Protein AF-A0A847W252-F1 (afdb_monomer_lite)

Foldseek 3Di:
DAQLVLLVVCVVPDDLVVLCVQLVHDSVVSVVCVVVSHDPRLCNVVSCVVVVVPDDDPPPPPQPPDWFFDLVLLVVLVVVQVVLCVLLVHDCVQAAEEEEQCPQVSNVVVGDPVRYAYEHCDQDHPCSVRYHNDDLLPDDDDPPGEYEYEDEFDQTDQRSRVLSNQQSCVVHYFKYKYKTWCLLVDPDPPGSVVVRPQWDWQDKDWDAQQRIARPVRHTHRFTIMITMIGNPSNVSRDDDDDFFQVQFKDKFWADCQVDPVGGGPPVCQAPACWWAEQKDLDDRAIDRGLVPHVNSTGMGMHTNPPSVVVVCLRHPPDPRQVLFDAGRVRMTGDDPSSSRVSCVVSVRTDD

pLDDT: mean 92.85, std 8.95, range [39.16, 98.94]

Secondary structure (DSSP, 8-state):
--HHHHHHHHHHHS-HHHHHHHTT--HHHHHHHHHHT---GGGHHHHHHHTTT-S-----THHHH--EEPHHHHHHHHHHHHHHHHHTT--GGGPEEEEES-TTSTTGGGS-TTSEEEEESS--STTGGGSEES-TTT----TTS-EEEEE-----GGGHHHHHHHHHHTTTEEEEEEEE-GGGG--STT-SGGG--S-EEEEEEEPPTT-EE-TTS-EE----EEEEEESSSGGGSPPPP----TTTEEEEEEE--SSTTT-B-GGGTTS-SEEEESEESS--S-BSSGGGSGGGEEEEEEESS-HHHHHHIIIII--HHHHSEEPTTS-EE--HHHHHHHHHHTT----

Sequence (351 aa):
MKAIMLFDELLENNDLNYIATKLNLHIGTVRRWKKNNSVPNNYYNDLNALLSNKYENKEEYRDKDQFYTTKATAEYCYKKTLEILKKLEINEKEYIYIEPSAGCCNFYSLLPKKRRIGIDIDPKGELKDELIESNYLLYNPEKGKKYIVLGNPPFGLRGNLALRFINHSYDFADVVAFILPPLFNSTGKGVPMKRVKGYKLAHTEKLPRNSYEYPDGTLVDVATIFQVWTKVNTEKIETKEIKTCVSYAKVYSLSDGGTPASTRNKKMLNKCDVYLPSTCFKGMQAYDNFESLPNRRGYGVVFKKEKHKLMKLFYKKINWEKVAFISTNGALNLRTDLIMNQITEGGYYDE

Structure (mmCIF, N/CA/C/O backbone):
data_AF-A0A847W252-F1
#
_entry.id   AF-A0A847W252-F1
#
loop_
_atom_site.group_PDB
_atom_site.id
_atom_site.type_symbol
_atom_site.label_atom_id
_atom_site.label_alt_id
_atom_site.label_comp_id
_atom_site.label_asym_id
_atom_site.label_entity_id
_atom_site.label_seq_id
_atom_site.pdbx_PDB_ins_code
_atom_site.Cartn_x
_atom_site.Cartn_y
_atom_site.Cartn_z
_atom_site.occupancy
_atom_site.B_iso_or_equiv
_atom_site.auth_seq_id
_atom_site.auth_comp_id
_atom_site.auth_asym_id
_atom_site.auth_atom_id
_atom_site.pdbx_PDB_model_num
ATOM 1 N N . MET A 1 1 ? 8.806 -18.415 22.109 1.00 80.44 1 MET A N 1
ATOM 2 C CA . MET A 1 1 ? 8.328 -19.440 21.152 1.00 80.44 1 MET A CA 1
ATOM 3 C C . MET A 1 1 ? 8.582 -18.914 19.742 1.00 80.44 1 MET A C 1
ATOM 5 O O . MET A 1 1 ? 8.567 -17.703 19.588 1.00 80.44 1 MET A O 1
ATOM 9 N N . LYS A 1 2 ? 8.886 -19.746 18.735 1.00 89.31 2 LYS A N 1
ATOM 10 C CA . LYS A 1 2 ? 9.123 -19.264 17.351 1.00 89.31 2 LYS A CA 1
ATOM 11 C C . LYS A 1 2 ? 7.837 -19.331 16.525 1.00 89.31 2 LYS A C 1
ATOM 13 O O . LYS A 1 2 ? 7.007 -20.193 16.787 1.00 89.31 2 LYS A O 1
ATOM 18 N N . ALA A 1 3 ? 7.708 -18.506 15.481 1.00 92.69 3 ALA A N 1
ATOM 19 C CA . ALA A 1 3 ? 6.512 -18.481 14.624 1.00 92.69 3 ALA A CA 1
ATOM 20 C C . ALA A 1 3 ? 6.162 -19.851 14.007 1.00 92.69 3 ALA A C 1
ATOM 22 O O . ALA A 1 3 ? 4.987 -20.174 13.869 1.00 92.69 3 ALA A O 1
ATOM 23 N N . ILE A 1 4 ? 7.164 -20.679 13.686 1.00 95.81 4 ILE A N 1
ATOM 24 C CA . ILE A 1 4 ? 6.939 -22.044 13.181 1.00 95.81 4 ILE A CA 1
ATOM 25 C C . ILE A 1 4 ? 6.227 -22.944 14.204 1.00 95.81 4 ILE A C 1
ATOM 27 O O . ILE A 1 4 ? 5.347 -23.697 13.824 1.00 95.81 4 ILE A O 1
ATOM 31 N N . MET A 1 5 ? 6.513 -22.796 15.501 1.00 95.75 5 MET A N 1
ATOM 32 C CA . MET A 1 5 ? 5.886 -23.620 16.542 1.00 95.75 5 MET A CA 1
ATOM 33 C C . MET A 1 5 ? 4.392 -23.299 16.688 1.00 95.75 5 MET A C 1
ATOM 35 O O . MET A 1 5 ? 3.582 -24.203 16.834 1.00 95.75 5 MET A O 1
ATOM 39 N N . LEU A 1 6 ? 4.020 -22.016 16.593 1.00 96.19 6 LEU A N 1
ATOM 40 C CA . LEU A 1 6 ? 2.614 -21.586 16.604 1.00 96.19 6 LEU A CA 1
ATOM 41 C C . LEU A 1 6 ? 1.881 -22.074 15.350 1.00 96.19 6 LEU A C 1
ATOM 43 O O . LEU A 1 6 ? 0.701 -22.409 15.394 1.00 96.19 6 LEU A O 1
ATOM 47 N N . PHE A 1 7 ? 2.578 -22.086 14.214 1.00 97.25 7 PHE A N 1
ATOM 48 C CA . PHE A 1 7 ? 2.037 -22.611 12.969 1.00 97.25 7 PHE A CA 1
ATOM 49 C C . PHE A 1 7 ? 1.770 -24.116 13.052 1.00 97.25 7 PHE A C 1
ATOM 51 O O . PHE A 1 7 ? 0.709 -24.548 12.609 1.00 97.25 7 PHE A O 1
ATOM 58 N N . ASP A 1 8 ? 2.685 -24.889 13.637 1.00 97.31 8 ASP A N 1
ATOM 59 C CA . ASP A 1 8 ? 2.513 -26.331 13.817 1.00 97.31 8 ASP A CA 1
ATOM 60 C C . ASP A 1 8 ? 1.353 -26.650 14.775 1.00 97.31 8 ASP A C 1
ATOM 62 O O . ASP A 1 8 ? 0.519 -27.485 14.441 1.00 97.31 8 ASP A O 1
ATOM 66 N N . GLU A 1 9 ? 1.213 -25.915 15.883 1.00 97.38 9 GLU A N 1
ATOM 67 C CA . GLU A 1 9 ? 0.071 -26.060 16.803 1.00 97.38 9 GLU A CA 1
ATOM 68 C C . GLU A 1 9 ? -1.267 -25.715 16.132 1.00 97.38 9 GLU A C 1
ATOM 70 O O . GLU A 1 9 ? -2.254 -26.435 16.275 1.00 97.38 9 GLU A O 1
ATOM 75 N N . LEU A 1 10 ? -1.320 -24.644 15.329 1.00 97.25 10 LEU A N 1
ATOM 76 C CA . LEU A 1 10 ? -2.525 -24.327 14.556 1.00 97.25 10 LEU A CA 1
ATOM 77 C C . LEU A 1 10 ? -2.916 -25.468 13.611 1.00 97.25 10 LEU A C 1
ATOM 79 O O . LEU A 1 10 ? -4.110 -25.676 13.391 1.00 97.25 10 LEU A O 1
ATOM 83 N N . LEU A 1 11 ? -1.940 -26.198 13.064 1.00 97.31 11 LEU A N 1
ATOM 84 C CA . LEU A 1 11 ? -2.174 -27.328 12.166 1.00 97.31 11 LEU A CA 1
ATOM 85 C C . LEU A 1 11 ? -2.675 -28.596 12.868 1.00 97.31 11 LEU A C 1
ATOM 87 O O . LEU A 1 11 ? -3.148 -29.494 12.175 1.00 97.31 11 LEU A O 1
ATOM 91 N N . GLU A 1 12 ? -2.617 -28.676 14.199 1.00 97.19 12 GLU A N 1
ATOM 92 C CA . GLU A 1 12 ? -3.216 -29.788 14.951 1.00 97.19 12 GLU A CA 1
ATOM 93 C C . GLU A 1 12 ? -4.742 -29.801 14.804 1.00 97.19 12 GLU A C 1
ATOM 95 O O . GLU A 1 12 ? -5.353 -30.865 14.746 1.00 97.19 12 GLU A O 1
ATOM 100 N N . ASN A 1 13 ? -5.352 -28.615 14.688 1.00 96.31 13 ASN A N 1
ATOM 101 C CA . ASN A 1 13 ? -6.807 -28.441 14.665 1.00 96.31 13 ASN A CA 1
ATOM 102 C C . ASN A 1 13 ? -7.337 -27.750 13.399 1.00 96.31 13 ASN A C 1
ATOM 104 O O . ASN A 1 13 ? -8.548 -27.614 13.233 1.00 96.31 13 ASN A O 1
ATOM 108 N N . ASN A 1 14 ? -6.462 -27.285 12.503 1.00 96.75 14 ASN A N 1
ATOM 109 C CA . ASN A 1 14 ? -6.852 -26.550 11.301 1.00 96.75 14 ASN A CA 1
ATOM 110 C C . ASN A 1 14 ? -6.069 -27.018 10.074 1.00 96.75 14 ASN A C 1
ATOM 112 O O . ASN A 1 14 ? -4.930 -27.470 10.164 1.00 96.75 14 ASN A O 1
ATOM 116 N N . ASP A 1 15 ? -6.648 -26.835 8.889 1.00 96.88 15 ASP A N 1
ATOM 117 C CA . ASP A 1 15 ? -5.947 -27.104 7.640 1.00 96.88 15 ASP A CA 1
ATOM 118 C C . ASP A 1 15 ? -5.135 -25.886 7.145 1.00 96.88 15 ASP A C 1
ATOM 120 O O . ASP A 1 15 ? -5.227 -24.756 7.637 1.00 96.88 15 ASP A O 1
ATOM 124 N N . LEU A 1 16 ? -4.313 -26.104 6.115 1.00 97.50 16 LEU A N 1
ATOM 125 C CA . LEU A 1 16 ? -3.515 -25.027 5.517 1.00 97.50 16 LEU A CA 1
ATOM 126 C C . LEU A 1 16 ? -4.387 -23.938 4.870 1.00 97.50 16 LEU A C 1
ATOM 128 O O . LEU A 1 16 ? -3.931 -22.797 4.753 1.00 97.50 16 LEU A O 1
ATOM 132 N N . ASN A 1 17 ? -5.601 -24.272 4.415 1.00 97.56 17 ASN A N 1
ATOM 133 C CA . ASN A 1 17 ? -6.500 -23.312 3.775 1.00 97.56 17 ASN A CA 1
ATOM 134 C C . ASN A 1 17 ? -7.083 -22.339 4.796 1.00 97.56 17 ASN A C 1
ATOM 136 O O . ASN A 1 17 ? -7.168 -21.146 4.501 1.00 97.56 17 ASN A O 1
ATOM 140 N N . TYR A 1 18 ? -7.416 -22.816 5.993 1.00 97.19 18 TYR A N 1
ATOM 141 C CA . TYR A 1 18 ? -7.862 -21.999 7.109 1.00 97.19 18 TYR A CA 1
ATOM 142 C C . TYR A 1 18 ? -6.823 -20.923 7.428 1.00 97.19 18 TYR A C 1
ATOM 144 O O . TYR A 1 18 ? -7.124 -19.729 7.356 1.00 97.19 18 TYR A O 1
ATOM 152 N N . ILE A 1 19 ? -5.569 -21.327 7.663 1.00 97.19 19 ILE A N 1
ATOM 153 C CA . ILE A 1 19 ? -4.476 -20.395 7.978 1.00 97.19 19 ILE A CA 1
ATOM 154 C C . ILE A 1 19 ? -4.238 -19.427 6.810 1.00 97.19 19 ILE A C 1
ATOM 156 O O . ILE A 1 19 ? -4.135 -18.216 7.010 1.00 97.19 19 ILE A O 1
ATOM 160 N N . ALA A 1 20 ? -4.202 -19.931 5.570 1.00 97.00 20 ALA A N 1
ATOM 161 C CA . ALA A 1 20 ? -4.042 -19.091 4.383 1.00 97.00 20 ALA A CA 1
ATOM 162 C C . ALA A 1 20 ? -5.151 -18.031 4.271 1.00 97.00 20 ALA A C 1
ATOM 164 O O . ALA A 1 20 ? -4.865 -16.867 3.992 1.00 97.00 20 ALA A O 1
ATOM 165 N N . THR A 1 21 ? -6.397 -18.414 4.546 1.00 95.25 21 THR A N 1
ATOM 166 C CA . THR A 1 21 ? -7.567 -17.533 4.485 1.00 95.25 21 THR A CA 1
ATOM 167 C C . THR A 1 21 ? -7.510 -16.468 5.571 1.00 95.25 21 THR A C 1
ATOM 169 O O . THR A 1 21 ? -7.600 -15.278 5.266 1.00 95.25 21 THR A O 1
ATOM 172 N N . LYS A 1 22 ? -7.282 -16.868 6.827 1.00 94.94 22 LYS A N 1
ATOM 173 C CA . LYS A 1 22 ? -7.214 -15.946 7.971 1.00 94.94 22 LYS A CA 1
ATOM 174 C C . LYS A 1 22 ? -6.080 -14.925 7.847 1.00 94.94 22 LYS A C 1
ATOM 176 O O . LYS A 1 22 ? -6.237 -13.774 8.254 1.00 94.94 22 LYS A O 1
ATOM 181 N N . LEU A 1 23 ? -4.964 -15.311 7.228 1.00 94.88 23 LEU A N 1
ATOM 182 C CA . LEU A 1 23 ? -3.815 -14.429 7.002 1.00 94.88 23 LEU A CA 1
ATOM 183 C C . LEU A 1 23 ? -3.835 -13.707 5.644 1.00 94.88 23 LEU A C 1
ATOM 185 O O . LEU A 1 23 ? -2.909 -12.949 5.339 1.00 94.88 23 LEU A O 1
ATOM 189 N N . ASN A 1 24 ? -4.872 -13.914 4.825 1.00 94.62 24 ASN A N 1
ATOM 190 C CA . ASN A 1 24 ? -4.989 -13.385 3.461 1.00 94.62 24 ASN A CA 1
ATOM 191 C C . ASN A 1 24 ? -3.755 -13.697 2.580 1.00 94.62 24 ASN A C 1
ATOM 193 O O . ASN A 1 24 ? -3.214 -12.843 1.865 1.00 94.62 24 ASN A O 1
ATOM 197 N N . LEU A 1 25 ? -3.280 -14.941 2.659 1.00 94.25 25 LEU A N 1
ATOM 198 C CA . LEU A 1 25 ? -2.121 -15.451 1.936 1.00 94.25 25 LEU A CA 1
ATOM 199 C C . LEU A 1 25 ? -2.534 -16.422 0.838 1.00 94.25 25 LEU A C 1
ATOM 201 O O . LEU A 1 25 ? -3.465 -17.207 0.969 1.00 94.25 25 LEU A O 1
ATOM 205 N N . HIS A 1 26 ? -1.758 -16.436 -0.244 1.00 92.69 26 HIS A N 1
ATOM 206 C CA . HIS A 1 26 ? -1.876 -17.496 -1.236 1.00 92.69 26 HIS A CA 1
ATOM 207 C C . HIS A 1 26 ? -1.502 -18.843 -0.599 1.00 92.69 26 HIS A C 1
ATOM 209 O O . HIS A 1 26 ? -0.439 -18.954 0.017 1.00 92.69 26 HIS A O 1
ATOM 215 N N . ILE A 1 27 ? -2.303 -19.888 -0.823 1.00 95.44 27 ILE A N 1
ATOM 216 C CA . ILE A 1 27 ? -2.092 -21.223 -0.233 1.00 95.44 27 ILE A CA 1
ATOM 217 C C . ILE A 1 27 ? -0.689 -21.785 -0.503 1.00 95.44 27 ILE A C 1
ATOM 219 O O . ILE A 1 27 ? -0.057 -22.387 0.360 1.00 95.44 27 ILE A O 1
ATOM 223 N N . GLY A 1 28 ? -0.136 -21.515 -1.688 1.00 94.38 28 GLY A N 1
ATOM 224 C CA . GLY A 1 28 ? 1.238 -21.885 -2.041 1.00 94.38 28 GLY A CA 1
ATOM 225 C C . GLY A 1 28 ? 2.319 -21.264 -1.141 1.00 94.38 28 GLY A C 1
ATOM 226 O O . GLY A 1 28 ? 3.400 -21.830 -1.035 1.00 94.38 28 GLY A O 1
ATOM 227 N N . THR A 1 29 ? 2.059 -20.126 -0.488 1.00 93.69 29 THR A N 1
ATOM 228 C CA . THR A 1 29 ? 2.964 -19.549 0.521 1.00 93.69 29 THR A CA 1
ATOM 229 C C . THR A 1 29 ? 2.961 -20.385 1.791 1.00 93.69 29 THR A C 1
ATOM 231 O O . THR A 1 29 ? 4.028 -20.788 2.238 1.00 93.69 29 THR A O 1
ATOM 234 N N . VAL A 1 30 ? 1.780 -20.720 2.305 1.00 96.69 30 VAL A N 1
ATOM 235 C CA . VAL A 1 30 ? 1.630 -21.516 3.530 1.00 96.69 30 VAL A CA 1
ATOM 236 C C . VAL A 1 30 ? 2.142 -22.949 3.325 1.00 96.69 30 VAL A C 1
ATOM 238 O O . VAL A 1 30 ? 2.872 -23.481 4.155 1.00 96.69 30 VAL A O 1
ATOM 241 N N . ARG A 1 31 ? 1.893 -23.546 2.148 1.00 97.06 31 ARG A N 1
ATOM 242 C CA . ARG A 1 31 ? 2.497 -24.834 1.751 1.00 97.06 31 ARG A CA 1
ATOM 243 C C . ARG A 1 31 ? 4.027 -24.794 1.755 1.00 97.06 31 ARG A C 1
ATOM 245 O O . ARG A 1 31 ? 4.654 -25.776 2.140 1.00 97.06 31 ARG A O 1
ATOM 252 N N . ARG A 1 32 ? 4.639 -23.679 1.331 1.00 95.12 32 ARG A N 1
ATOM 253 C CA . ARG A 1 32 ? 6.101 -23.512 1.392 1.00 95.12 32 ARG A CA 1
ATOM 254 C C . ARG A 1 32 ? 6.607 -23.403 2.823 1.00 95.12 32 ARG A C 1
ATOM 256 O O . ARG A 1 32 ? 7.679 -23.931 3.077 1.00 95.12 32 ARG A O 1
ATOM 263 N N . TRP A 1 33 ? 5.868 -22.762 3.730 1.00 96.50 33 TRP A N 1
ATOM 264 C CA . TRP A 1 33 ? 6.251 -22.724 5.144 1.00 96.50 33 TRP A CA 1
ATOM 265 C C . TRP A 1 33 ? 6.335 -24.124 5.733 1.00 96.50 33 TRP A C 1
ATOM 267 O O . TRP A 1 33 ? 7.380 -24.485 6.262 1.00 96.50 33 TRP A O 1
ATOM 277 N N . LYS A 1 34 ? 5.292 -24.938 5.516 1.00 96.44 34 LYS A N 1
ATOM 278 C CA . LYS A 1 34 ? 5.279 -26.347 5.926 1.00 96.44 34 LYS A CA 1
ATOM 279 C C . LYS A 1 34 ? 6.419 -27.139 5.280 1.00 96.44 34 LYS A C 1
ATOM 281 O O . LYS A 1 34 ? 7.167 -27.815 5.971 1.00 96.44 34 LYS A O 1
ATOM 286 N N . LYS A 1 35 ? 6.599 -27.022 3.957 1.00 96.31 35 LYS A N 1
ATOM 287 C CA . LYS A 1 35 ? 7.661 -27.738 3.225 1.00 96.31 35 LYS A CA 1
ATOM 288 C C . LYS A 1 35 ? 9.067 -27.388 3.723 1.00 96.31 35 LYS A C 1
ATOM 290 O O . LYS A 1 35 ? 9.922 -28.260 3.781 1.00 96.31 35 LYS A O 1
ATOM 295 N N . ASN A 1 36 ? 9.309 -26.115 4.021 1.00 95.31 36 ASN A N 1
ATOM 296 C CA . ASN A 1 36 ? 10.626 -25.620 4.414 1.00 95.31 36 ASN A CA 1
ATOM 297 C C . ASN A 1 36 ? 10.828 -25.611 5.937 1.00 95.31 36 ASN A C 1
ATOM 299 O O . ASN A 1 36 ? 11.867 -25.135 6.384 1.00 95.31 36 ASN A O 1
ATOM 303 N N . ASN A 1 37 ? 9.835 -26.061 6.712 1.00 96.38 37 ASN A N 1
ATOM 304 C CA . ASN A 1 37 ? 9.798 -25.967 8.170 1.00 96.38 37 ASN A CA 1
ATOM 305 C C . ASN A 1 37 ? 10.181 -24.566 8.695 1.00 96.38 37 ASN A C 1
ATOM 307 O O . ASN A 1 37 ? 11.045 -24.402 9.556 1.00 96.38 37 ASN A O 1
ATOM 311 N N . SER A 1 38 ? 9.614 -23.522 8.081 1.00 95.50 38 SER A N 1
ATOM 312 C CA . SER A 1 38 ? 9.995 -22.137 8.367 1.00 95.50 38 SER A CA 1
ATOM 313 C C . SER A 1 38 ? 8.861 -21.156 8.087 1.00 95.50 38 SER A C 1
ATOM 315 O O . SER A 1 38 ? 8.357 -21.067 6.965 1.00 95.50 38 SER A O 1
ATOM 317 N N . VAL A 1 39 ? 8.509 -20.370 9.106 1.00 95.50 39 VAL A N 1
ATOM 318 C CA . VAL A 1 39 ? 7.571 -19.246 9.022 1.00 95.50 39 VAL A CA 1
ATOM 319 C C . VAL A 1 39 ? 8.329 -17.954 9.334 1.00 95.50 39 VAL A C 1
ATOM 321 O O . VAL A 1 39 ? 9.061 -17.918 10.323 1.00 95.50 39 VAL A O 1
ATOM 324 N N . PRO A 1 40 ? 8.170 -16.879 8.538 1.00 93.00 40 PRO A N 1
ATOM 325 C CA . PRO A 1 40 ? 8.742 -15.579 8.873 1.00 93.00 40 PRO A CA 1
ATOM 326 C C . PRO A 1 40 ? 8.233 -15.073 10.229 1.00 93.00 40 PRO A C 1
ATOM 328 O O . PRO A 1 40 ? 7.021 -15.034 10.445 1.00 93.00 40 PRO A O 1
ATOM 331 N N . ASN A 1 41 ? 9.135 -14.601 11.096 1.00 89.94 41 ASN A N 1
ATOM 332 C CA . ASN A 1 41 ? 8.779 -14.090 12.429 1.00 89.94 41 ASN A CA 1
ATOM 333 C C . ASN A 1 41 ? 7.740 -12.958 12.398 1.00 89.94 41 ASN A C 1
ATOM 335 O O . ASN A 1 41 ? 6.967 -12.822 13.338 1.00 89.94 41 ASN A O 1
ATOM 339 N N . ASN A 1 42 ? 7.630 -12.209 11.292 1.00 89.31 42 ASN A N 1
ATOM 340 C CA . ASN A 1 42 ? 6.585 -11.195 11.109 1.00 89.31 42 ASN A CA 1
ATOM 341 C C . ASN A 1 42 ? 5.148 -11.732 11.278 1.00 89.31 42 ASN A C 1
ATOM 343 O O . ASN A 1 42 ? 4.245 -10.931 11.490 1.00 89.31 42 ASN A O 1
ATOM 347 N N . TYR A 1 43 ? 4.925 -13.048 11.165 1.00 92.56 43 TYR A N 1
ATOM 348 C CA . TYR A 1 43 ? 3.620 -13.683 11.383 1.00 92.56 43 TYR A CA 1
ATOM 349 C C . TYR A 1 43 ? 3.423 -14.226 12.803 1.00 92.56 43 TYR A C 1
ATOM 351 O O . TYR A 1 43 ? 2.385 -14.821 13.064 1.00 92.56 43 TYR A O 1
ATOM 359 N N . TYR A 1 44 ? 4.370 -14.041 13.729 1.00 92.12 44 TYR A N 1
ATOM 360 C CA . TYR A 1 44 ? 4.232 -14.553 15.097 1.00 92.12 44 TYR A CA 1
ATOM 361 C C . TYR A 1 44 ? 2.939 -14.062 15.759 1.00 92.12 44 TYR A C 1
ATOM 363 O O . TYR A 1 44 ? 2.105 -14.875 16.147 1.00 92.12 44 TYR A O 1
ATOM 371 N N . ASN A 1 45 ? 2.735 -12.740 15.814 1.00 88.88 45 ASN A N 1
ATOM 372 C CA . ASN A 1 45 ? 1.541 -12.145 16.426 1.00 88.88 45 ASN A CA 1
ATOM 373 C C . ASN A 1 45 ? 0.258 -12.561 15.702 1.00 88.88 45 ASN A C 1
ATOM 375 O O . ASN A 1 45 ? -0.758 -12.811 16.339 1.00 88.88 45 ASN A O 1
ATOM 379 N N . ASP A 1 46 ? 0.317 -12.676 14.376 1.00 91.69 46 ASP A N 1
ATOM 380 C CA . ASP A 1 46 ? -0.812 -13.118 13.564 1.00 91.69 46 ASP A CA 1
ATOM 381 C C . ASP A 1 46 ? -1.242 -14.552 13.903 1.00 91.69 46 ASP A C 1
ATOM 383 O O . ASP A 1 46 ? -2.430 -14.822 14.053 1.00 91.69 46 ASP A O 1
ATOM 387 N N . LEU A 1 47 ? -0.283 -15.474 14.028 1.00 94.88 47 LEU A N 1
ATOM 388 C CA . LEU A 1 47 ? -0.551 -16.866 14.388 1.00 94.88 47 LEU A CA 1
ATOM 389 C C . LEU A 1 47 ? -0.986 -16.985 15.850 1.00 94.88 47 LEU A C 1
ATOM 391 O O . LEU A 1 47 ? -1.914 -17.727 16.152 1.00 94.88 47 LEU A O 1
ATOM 395 N N . ASN A 1 48 ? -0.369 -16.213 16.744 1.00 92.88 48 ASN A N 1
ATOM 396 C CA . ASN A 1 48 ? -0.724 -16.213 18.158 1.00 92.88 48 ASN A CA 1
ATOM 397 C C . ASN A 1 48 ? -2.156 -15.712 18.373 1.00 92.88 48 ASN A C 1
ATOM 399 O O . ASN A 1 48 ? -2.896 -16.295 19.155 1.00 92.88 48 ASN A O 1
ATOM 403 N N . ALA A 1 49 ? -2.584 -14.696 17.617 1.00 90.44 49 ALA A N 1
ATOM 404 C CA . ALA A 1 49 ? -3.959 -14.207 17.647 1.00 90.44 49 ALA A CA 1
ATOM 405 C C . ALA A 1 49 ? -4.975 -15.279 17.217 1.00 90.44 49 ALA A C 1
ATOM 407 O O . ALA A 1 49 ? -6.079 -15.322 17.754 1.00 90.44 49 ALA A O 1
ATOM 408 N N . LEU A 1 50 ? -4.610 -16.175 16.292 1.00 93.62 50 LEU A N 1
ATOM 409 C CA . LEU A 1 50 ? -5.449 -17.324 15.921 1.00 93.62 50 LEU A CA 1
ATOM 410 C C . LEU A 1 50 ? -5.485 -18.417 17.001 1.00 93.62 50 LEU A C 1
ATOM 412 O O . LEU A 1 50 ? -6.411 -19.222 17.004 1.00 93.62 50 LEU A O 1
ATOM 416 N N . LEU A 1 51 ? -4.515 -18.419 17.916 1.00 94.19 51 LEU A N 1
ATOM 417 C CA . LEU A 1 51 ? -4.462 -19.249 19.123 1.00 94.19 51 LEU A CA 1
ATOM 418 C C . LEU A 1 51 ? -4.975 -18.486 20.357 1.00 94.19 51 LEU A C 1
ATOM 420 O O . LEU A 1 51 ? -4.549 -18.757 21.477 1.00 94.19 51 LEU A O 1
ATOM 424 N N . SER A 1 52 ? -5.848 -17.492 20.163 1.00 91.75 52 SER A N 1
ATOM 425 C CA . SER A 1 52 ? -6.424 -16.678 21.244 1.00 91.75 52 SER A CA 1
ATOM 426 C C . SER A 1 52 ? -5.378 -15.975 22.120 1.00 91.75 52 SER A C 1
ATOM 428 O O . SER A 1 52 ? -5.587 -15.787 23.314 1.00 91.75 52 SER A O 1
ATOM 430 N N . ASN A 1 53 ? -4.245 -15.588 21.528 1.00 88.94 53 ASN A N 1
ATOM 431 C CA . ASN A 1 53 ? -3.106 -14.959 22.201 1.00 88.94 53 ASN A CA 1
ATOM 432 C C . ASN A 1 53 ? -2.534 -15.783 23.371 1.00 88.94 53 ASN A C 1
ATOM 434 O O . ASN A 1 53 ? -2.046 -15.216 24.345 1.00 88.94 53 ASN A O 1
ATOM 438 N N . LYS A 1 54 ? -2.559 -17.119 23.261 1.00 92.50 54 LYS A N 1
ATOM 439 C CA . LYS A 1 54 ? -2.066 -18.063 24.281 1.00 92.50 54 LYS A CA 1
ATOM 440 C C . LYS A 1 54 ? -0.624 -17.808 24.737 1.00 92.50 54 LYS A C 1
ATOM 442 O O . LYS A 1 54 ? -0.287 -18.127 25.874 1.00 92.50 54 LYS A O 1
ATOM 447 N N . TYR A 1 55 ? 0.234 -17.277 23.866 1.00 90.38 55 TYR A N 1
ATOM 448 C CA . TYR A 1 55 ? 1.654 -17.095 24.162 1.00 90.38 55 TYR A CA 1
ATOM 449 C C . TYR A 1 55 ? 2.036 -15.633 24.333 1.00 90.38 55 TYR A C 1
ATOM 451 O O . TYR A 1 55 ? 1.734 -14.793 23.490 1.00 90.38 55 TYR A O 1
ATOM 459 N N . GLU A 1 56 ? 2.814 -15.335 25.367 1.00 80.44 56 GLU A N 1
ATOM 460 C CA . GLU A 1 56 ? 3.461 -14.033 25.480 1.00 80.44 56 GLU A CA 1
ATOM 461 C C . GLU A 1 56 ? 4.463 -13.836 24.339 1.00 80.44 56 GLU A C 1
ATOM 463 O O . GLU A 1 56 ? 5.253 -14.728 23.992 1.00 80.44 56 GLU A O 1
ATOM 468 N N . ASN A 1 57 ? 4.447 -12.648 23.741 1.00 69.12 57 ASN A N 1
ATOM 469 C CA . ASN A 1 57 ? 5.481 -12.272 22.797 1.00 69.12 57 ASN A CA 1
ATOM 470 C C . ASN A 1 57 ? 6.710 -11.783 23.573 1.00 69.12 57 ASN A C 1
ATOM 472 O O . ASN A 1 57 ? 6.756 -10.641 24.013 1.00 69.12 57 ASN A O 1
ATOM 476 N N . LYS A 1 58 ? 7.695 -12.672 23.747 1.00 57.69 58 LYS A N 1
ATOM 477 C CA . LYS A 1 58 ? 8.971 -12.362 24.413 1.00 57.69 58 LYS A CA 1
ATOM 478 C C . LYS A 1 58 ? 9.994 -11.682 23.502 1.00 57.69 58 LYS A C 1
ATOM 480 O O . LYS A 1 58 ? 11.071 -11.334 23.972 1.00 57.69 58 LYS A O 1
ATOM 485 N N . GLU A 1 59 ? 9.715 -11.538 22.205 1.00 54.56 59 GLU A N 1
ATOM 486 C CA . GLU A 1 59 ? 10.587 -10.734 21.354 1.00 54.56 59 GLU A CA 1
ATOM 487 C C . GLU A 1 59 ? 10.269 -9.254 21.623 1.00 54.56 59 GLU A C 1
ATOM 489 O O . GLU A 1 59 ? 9.271 -8.724 21.134 1.00 54.56 59 GLU A O 1
ATOM 494 N N . GLU A 1 60 ? 11.166 -8.577 22.354 1.00 46.75 60 GLU A N 1
ATOM 495 C CA . GLU A 1 60 ? 11.342 -7.109 22.444 1.00 46.75 60 GLU A CA 1
ATOM 496 C C . GLU A 1 60 ? 11.604 -6.452 21.066 1.00 46.75 60 GLU A C 1
ATOM 498 O O . GLU A 1 60 ? 12.251 -5.419 20.931 1.00 46.75 60 GLU A O 1
ATOM 503 N N . TYR A 1 61 ? 11.084 -7.023 19.981 1.00 42.41 61 TYR A N 1
ATOM 504 C CA . TYR A 1 61 ? 11.147 -6.461 18.638 1.00 42.41 61 TYR A CA 1
ATOM 505 C C . TYR A 1 61 ? 10.304 -5.171 18.515 1.00 42.41 61 TYR A C 1
ATOM 507 O O . TYR A 1 61 ? 10.244 -4.555 17.454 1.00 42.41 61 TYR A O 1
ATOM 515 N N . ARG A 1 62 ? 9.628 -4.759 19.598 1.00 46.25 62 ARG A N 1
ATOM 516 C CA . ARG A 1 62 ? 8.771 -3.571 19.662 1.00 46.25 62 ARG A CA 1
ATOM 517 C C . ARG A 1 62 ? 9.542 -2.255 19.772 1.00 46.25 62 ARG A C 1
ATOM 519 O O . ARG A 1 62 ? 9.050 -1.272 19.232 1.00 46.25 62 ARG A O 1
ATOM 526 N N . ASP A 1 63 ? 10.740 -2.226 20.353 1.00 39.16 63 ASP A N 1
ATOM 527 C CA . ASP A 1 63 ? 11.363 -0.933 20.687 1.00 39.16 63 ASP A CA 1
ATOM 528 C C . ASP A 1 63 ? 12.166 -0.288 19.551 1.00 39.16 63 ASP A C 1
ATOM 530 O O . ASP A 1 63 ? 12.427 0.910 19.596 1.00 39.16 63 ASP A O 1
ATOM 534 N N . LYS A 1 64 ? 12.532 -1.034 18.497 1.00 40.72 64 LYS A N 1
ATOM 535 C CA . LYS A 1 64 ? 13.327 -0.480 17.377 1.00 40.72 64 LYS A CA 1
ATOM 536 C C . LYS A 1 64 ? 12.549 -0.234 16.082 1.00 40.72 64 LYS A C 1
ATOM 538 O O . LYS A 1 64 ? 13.049 0.490 15.230 1.00 40.72 64 LYS A O 1
ATOM 543 N N . ASP A 1 65 ? 11.334 -0.773 15.958 1.00 52.66 65 ASP A N 1
ATOM 544 C CA . ASP A 1 65 ? 10.490 -0.643 14.756 1.00 52.66 65 ASP A CA 1
ATOM 545 C C . ASP A 1 65 ? 9.162 0.112 15.012 1.00 52.66 65 ASP A C 1
ATOM 547 O O . ASP A 1 65 ? 8.348 0.245 14.095 1.00 52.66 65 ASP A O 1
ATOM 551 N N . GLN A 1 66 ? 8.917 0.629 16.228 1.00 68.19 66 GLN A N 1
ATOM 552 C CA . GLN A 1 66 ? 7.795 1.541 16.496 1.00 68.19 66 GLN A CA 1
ATOM 553 C C . GLN A 1 66 ? 8.210 2.991 16.229 1.00 68.19 66 GLN A C 1
ATOM 555 O O . GLN A 1 66 ? 8.804 3.655 17.073 1.00 68.19 66 GLN A O 1
ATOM 560 N N . PHE A 1 67 ? 7.857 3.490 15.048 1.00 83.62 67 PHE A N 1
ATOM 561 C CA . PHE A 1 67 ? 7.825 4.919 14.755 1.00 83.62 67 PHE A CA 1
ATOM 562 C C . PHE A 1 67 ? 6.388 5.362 14.487 1.00 83.62 67 PHE A C 1
ATOM 564 O O . PHE A 1 67 ? 5.561 4.604 13.973 1.00 83.62 67 PHE A O 1
ATOM 571 N N . TYR A 1 68 ? 6.096 6.604 14.840 1.00 90.19 68 TYR A N 1
ATOM 572 C CA . TYR A 1 68 ? 4.788 7.219 14.715 1.00 90.19 68 TYR A CA 1
ATOM 573 C C . TYR A 1 68 ? 4.738 8.150 13.511 1.00 90.19 68 TYR A C 1
ATOM 575 O O . TYR A 1 68 ? 5.751 8.674 13.051 1.00 90.19 68 TYR A O 1
ATOM 583 N N . THR A 1 69 ? 3.539 8.363 12.976 1.00 94.56 69 THR A N 1
ATOM 584 C CA . THR A 1 69 ? 3.314 9.413 11.981 1.00 94.56 69 THR A CA 1
ATOM 585 C C . THR A 1 69 ? 3.450 10.771 12.653 1.00 94.56 69 THR A C 1
ATOM 587 O O . THR A 1 69 ? 2.792 11.000 13.665 1.00 94.56 69 THR A O 1
ATOM 590 N N . THR A 1 70 ? 4.237 11.682 12.078 1.00 95.50 70 THR A N 1
ATOM 591 C CA . THR A 1 70 ? 4.364 13.041 12.626 1.00 95.50 70 THR A CA 1
ATOM 592 C C . THR A 1 70 ? 3.026 13.776 12.568 1.00 95.50 70 THR A C 1
ATOM 594 O O . THR A 1 70 ? 2.238 13.583 11.634 1.00 95.50 70 THR A O 1
ATOM 597 N N . LYS A 1 71 ? 2.779 14.688 13.515 1.00 95.00 71 LYS A N 1
ATOM 598 C CA . LYS A 1 71 ? 1.555 15.510 13.531 1.00 95.00 71 LYS A CA 1
ATOM 599 C C . LYS A 1 71 ? 1.322 16.244 12.204 1.00 95.00 71 LYS A C 1
ATOM 601 O O . LYS A 1 71 ? 0.217 16.218 11.668 1.00 95.00 71 LYS A O 1
ATOM 606 N N . ALA A 1 72 ? 2.377 16.817 11.620 1.00 96.88 72 ALA A N 1
ATOM 607 C CA . ALA A 1 72 ? 2.304 17.502 10.328 1.00 96.88 72 ALA A CA 1
ATOM 608 C C . ALA A 1 72 ? 1.863 16.568 9.183 1.00 96.88 72 ALA A C 1
ATOM 610 O O . ALA A 1 72 ? 1.047 16.953 8.343 1.00 96.88 72 ALA A O 1
ATOM 611 N N . THR A 1 73 ? 2.361 15.326 9.159 1.00 97.81 73 THR A N 1
ATOM 612 C CA . THR A 1 73 ? 1.955 14.332 8.152 1.00 97.81 73 THR A CA 1
ATOM 613 C C . THR A 1 73 ? 0.506 13.891 8.360 1.00 97.81 73 THR A C 1
ATOM 615 O O . THR A 1 73 ? -0.237 13.777 7.382 1.00 97.81 73 THR A O 1
ATOM 618 N N . ALA A 1 74 ? 0.080 13.681 9.610 1.00 98.00 74 ALA A N 1
ATOM 619 C CA . ALA A 1 74 ? -1.304 13.337 9.932 1.00 98.00 74 ALA A CA 1
ATOM 620 C C . ALA A 1 74 ? -2.278 14.449 9.499 1.00 98.00 74 ALA A C 1
ATOM 622 O O . ALA A 1 74 ? -3.267 14.179 8.815 1.00 98.00 74 ALA A O 1
ATOM 623 N N . GLU A 1 75 ? -1.949 15.712 9.793 1.00 98.56 75 GLU A N 1
ATOM 624 C CA . GLU A 1 75 ? -2.717 16.884 9.356 1.00 98.56 75 GLU A CA 1
ATOM 625 C C . GLU A 1 75 ? -2.815 16.986 7.834 1.00 98.56 75 GLU A C 1
ATOM 627 O O . GLU A 1 75 ? -3.892 17.267 7.298 1.00 98.56 75 GLU A O 1
ATOM 632 N N . TYR A 1 76 ? -1.708 16.743 7.128 1.00 98.69 76 TYR A N 1
ATOM 633 C CA . TYR A 1 76 ? -1.688 16.727 5.670 1.00 98.69 76 TYR A CA 1
ATOM 634 C C . TYR A 1 76 ? -2.616 15.645 5.105 1.00 98.69 76 TYR A C 1
ATOM 636 O O . TYR A 1 76 ? -3.485 15.945 4.285 1.00 98.69 76 TYR A O 1
ATOM 644 N N . CYS A 1 77 ? -2.484 14.405 5.582 1.00 98.75 77 CYS A N 1
ATOM 645 C CA . CYS A 1 77 ? -3.281 13.271 5.113 1.00 98.75 77 CYS A CA 1
ATOM 646 C C . CYS A 1 77 ? -4.775 13.450 5.430 1.00 98.75 77 CYS A C 1
ATOM 648 O O . CYS A 1 77 ? -5.628 13.139 4.595 1.00 98.75 77 CYS A O 1
ATOM 650 N N . TYR A 1 78 ? -5.118 14.010 6.595 1.00 98.81 78 TYR A N 1
ATOM 651 C CA . TYR A 1 78 ? -6.500 14.353 6.933 1.00 98.81 78 TYR A CA 1
ATOM 652 C C . TYR A 1 78 ? -7.069 15.409 5.976 1.00 98.81 78 TYR A C 1
ATOM 654 O O . TYR A 1 78 ? -8.104 15.179 5.352 1.00 98.81 78 TYR A O 1
ATOM 662 N N . LYS A 1 79 ? -6.360 16.527 5.761 1.00 98.75 79 LYS A N 1
ATOM 663 C CA . LYS A 1 79 ? -6.776 17.572 4.805 1.00 98.75 79 LYS A CA 1
ATOM 664 C C . LYS A 1 79 ? -6.917 17.023 3.385 1.00 98.75 79 LYS A C 1
ATOM 666 O O . LYS A 1 79 ? -7.896 17.331 2.708 1.00 98.75 79 LYS A O 1
ATOM 671 N N . LYS A 1 80 ? -5.981 16.173 2.949 1.00 98.81 80 LYS A N 1
ATOM 672 C CA . LYS A 1 80 ? -6.055 15.501 1.649 1.00 98.81 80 LYS A CA 1
ATOM 673 C C . LYS A 1 80 ? -7.279 14.597 1.555 1.00 98.81 80 LYS A C 1
ATOM 675 O O . LYS A 1 80 ? -7.968 14.625 0.543 1.00 98.81 80 LYS A O 1
ATOM 680 N N . THR A 1 81 ? -7.589 13.844 2.610 1.00 98.81 81 THR A N 1
ATOM 681 C CA . THR A 1 81 ? -8.808 13.024 2.672 1.00 98.81 81 THR A CA 1
ATOM 682 C C . THR A 1 81 ? -10.040 13.888 2.429 1.00 98.81 81 THR A C 1
ATOM 684 O O . THR A 1 81 ? -10.816 13.585 1.529 1.00 98.81 81 THR A O 1
ATOM 687 N N . LEU A 1 82 ? -10.179 15.009 3.145 1.00 98.75 82 LEU A N 1
ATOM 688 C CA . LEU A 1 82 ? -11.301 15.937 2.967 1.00 98.75 82 LEU A CA 1
ATOM 689 C C . LEU A 1 82 ? -11.386 16.500 1.537 1.00 98.75 82 LEU A C 1
ATOM 691 O O . LEU A 1 82 ? -12.478 16.604 0.978 1.00 98.75 82 LEU A O 1
ATOM 695 N N . GLU A 1 83 ? -10.247 16.831 0.922 1.00 98.62 83 GLU A N 1
ATOM 696 C CA . GLU A 1 83 ? -10.183 17.277 -0.476 1.00 98.62 83 GLU A CA 1
ATOM 697 C C . GLU A 1 83 ? -10.711 16.206 -1.444 1.00 98.62 83 GLU A C 1
ATOM 699 O O . GLU A 1 83 ? -11.525 16.509 -2.319 1.00 98.62 83 GLU A O 1
ATOM 704 N N . ILE A 1 84 ? -10.272 14.954 -1.285 1.00 98.56 84 ILE A N 1
ATOM 705 C CA . ILE A 1 84 ? -10.698 13.843 -2.144 1.00 98.56 84 ILE A CA 1
ATOM 706 C C . ILE A 1 84 ? -12.176 13.512 -1.922 1.00 98.56 84 ILE A C 1
ATOM 708 O O . ILE A 1 84 ? -12.901 13.340 -2.898 1.00 98.56 84 ILE A O 1
ATOM 712 N N . LEU A 1 85 ? -12.658 13.502 -0.676 1.00 98.69 85 LEU A N 1
ATOM 713 C CA . LEU A 1 85 ? -14.083 13.317 -0.374 1.00 98.69 85 LEU A CA 1
ATOM 714 C C . LEU A 1 85 ? -14.943 14.380 -1.062 1.00 98.69 85 LEU A C 1
ATOM 716 O O . LEU A 1 85 ? -15.951 14.044 -1.677 1.00 98.69 85 LEU A O 1
ATOM 720 N N . LYS A 1 86 ? -14.509 15.648 -1.042 1.00 98.38 86 LYS A N 1
ATOM 721 C CA . LYS A 1 86 ? -15.200 16.735 -1.745 1.00 98.38 86 LYS A CA 1
ATOM 722 C C . LYS A 1 86 ? -15.260 16.496 -3.257 1.00 98.38 86 LYS A C 1
ATOM 724 O O . LYS A 1 86 ? -16.319 16.692 -3.844 1.00 98.38 86 LYS A O 1
ATOM 729 N N . LYS A 1 87 ? -14.158 16.065 -3.885 1.00 97.94 87 LYS A N 1
ATOM 730 C CA . LYS A 1 87 ? -14.113 15.730 -5.326 1.00 97.94 87 LYS A CA 1
ATOM 731 C C . LYS A 1 87 ? -15.039 14.569 -5.688 1.00 97.94 87 LYS A C 1
ATOM 733 O O . LYS A 1 87 ? -15.623 14.566 -6.763 1.00 97.94 87 LYS A O 1
ATOM 738 N N . LEU A 1 88 ? -15.186 13.611 -4.778 1.00 98.31 88 LEU A N 1
ATOM 739 C CA . LEU A 1 88 ? -16.093 12.476 -4.921 1.00 98.31 88 LEU A CA 1
ATOM 740 C C . LEU A 1 88 ? -17.546 12.812 -4.554 1.00 98.31 88 LEU A C 1
ATOM 742 O O . LEU A 1 88 ? -18.384 11.918 -4.589 1.00 98.31 88 LEU A O 1
ATOM 746 N N . GLU A 1 89 ? -17.857 14.058 -4.182 1.00 98.19 89 GLU A N 1
ATOM 747 C CA . GLU A 1 89 ? -19.183 14.477 -3.700 1.00 98.19 89 GLU A CA 1
ATOM 748 C C . GLU A 1 89 ? -19.657 13.682 -2.464 1.00 98.19 89 GLU A C 1
ATOM 750 O O . GLU A 1 89 ? -20.844 13.427 -2.274 1.00 98.19 89 GLU A O 1
ATOM 755 N N . ILE A 1 90 ? -18.720 13.290 -1.594 1.00 98.44 90 ILE A N 1
ATOM 756 C CA . ILE A 1 90 ? -19.000 12.602 -0.331 1.00 98.44 90 ILE A CA 1
ATOM 757 C C . ILE A 1 90 ? -19.025 13.633 0.803 1.00 98.44 90 ILE A C 1
ATOM 759 O O . ILE A 1 90 ? -18.012 14.256 1.130 1.00 98.44 90 ILE A O 1
ATOM 763 N N . ASN A 1 91 ? -20.187 13.800 1.437 1.00 98.19 91 ASN A N 1
ATOM 764 C CA . ASN A 1 91 ? -20.350 14.683 2.588 1.00 98.19 91 ASN A CA 1
ATOM 765 C C . ASN A 1 91 ? -19.816 14.025 3.866 1.00 98.19 91 ASN A C 1
ATOM 767 O O . ASN A 1 91 ? -20.520 13.276 4.541 1.00 98.19 91 ASN A O 1
ATOM 771 N N . GLU A 1 92 ? -18.581 14.355 4.236 1.00 97.62 92 GLU A N 1
ATOM 772 C CA . GLU A 1 92 ? -17.903 13.783 5.405 1.00 97.62 92 GLU A CA 1
ATOM 773 C C . GLU A 1 92 ? -18.673 13.934 6.726 1.00 97.62 92 GLU A C 1
ATOM 775 O O . GLU A 1 92 ? -18.510 13.126 7.640 1.00 97.62 92 GLU A O 1
ATOM 780 N N . LYS A 1 93 ? -19.551 14.940 6.838 1.00 98.12 93 LYS A N 1
ATOM 781 C CA . LYS A 1 93 ? -20.318 15.211 8.061 1.00 98.12 93 LYS A CA 1
ATOM 782 C C . LYS A 1 93 ? -21.309 14.099 8.413 1.00 98.12 93 LYS A C 1
ATOM 784 O O . LYS A 1 93 ? -21.697 13.992 9.572 1.00 98.12 93 LYS A O 1
ATOM 789 N N . GLU A 1 94 ? -21.688 13.273 7.439 1.00 98.25 94 GLU A N 1
ATOM 790 C CA . GLU A 1 94 ? -22.573 12.111 7.616 1.00 98.25 94 GLU A CA 1
ATOM 791 C C . GLU A 1 94 ? -21.848 10.863 8.131 1.00 98.25 94 GLU A C 1
ATOM 793 O O . GLU A 1 94 ? -22.489 9.856 8.434 1.00 98.25 94 GLU A O 1
ATOM 798 N N . TYR A 1 95 ? -20.519 10.909 8.209 1.00 98.75 95 TYR A N 1
ATOM 799 C CA . TYR A 1 95 ? -19.693 9.747 8.499 1.00 98.75 95 TYR A CA 1
ATOM 800 C C . TYR A 1 95 ? -19.199 9.733 9.943 1.00 98.75 95 TYR A C 1
ATOM 802 O O . TYR A 1 95 ? -19.036 10.766 10.585 1.00 98.75 95 TYR A O 1
ATOM 810 N N . ILE A 1 96 ? -18.918 8.548 10.464 1.00 98.88 96 ILE A N 1
ATOM 811 C CA . ILE A 1 96 ? -18.109 8.365 11.666 1.00 98.88 96 ILE A CA 1
ATOM 812 C C . ILE A 1 96 ? -16.706 7.977 11.206 1.00 98.88 96 ILE A C 1
ATOM 814 O O . ILE A 1 96 ? -16.540 7.097 10.359 1.00 98.88 96 ILE A O 1
ATOM 818 N N . TYR A 1 97 ? -15.692 8.639 11.749 1.00 98.88 97 TYR A N 1
ATOM 819 C CA . TYR A 1 97 ? -14.307 8.307 11.459 1.00 98.88 97 TYR A CA 1
ATOM 820 C C . TYR A 1 97 ? -13.829 7.183 12.360 1.00 98.88 97 TYR A C 1
ATOM 822 O O . TYR A 1 97 ? -14.119 7.169 13.555 1.00 98.88 97 TYR A O 1
ATOM 830 N N . ILE A 1 98 ? -13.061 6.269 11.787 1.00 98.88 98 ILE A N 1
ATOM 831 C CA . ILE A 1 98 ? -12.382 5.211 12.519 1.00 98.88 98 ILE A CA 1
ATOM 832 C C . ILE A 1 98 ? -10.885 5.346 12.265 1.00 98.88 98 ILE A C 1
ATOM 834 O O . ILE A 1 98 ? -10.455 5.282 11.113 1.00 98.88 98 ILE A O 1
ATOM 838 N N . GLU A 1 99 ? -10.097 5.486 13.327 1.00 98.50 99 GLU A N 1
ATOM 839 C CA . GLU A 1 99 ? -8.653 5.280 13.252 1.00 98.50 99 GLU A CA 1
ATOM 840 C C . GLU A 1 99 ? -8.287 3.897 13.802 1.00 98.50 99 GLU A C 1
ATOM 842 O O . GLU A 1 99 ? -8.453 3.646 15.000 1.00 98.50 99 GLU A O 1
ATOM 847 N N . PRO A 1 100 ? -7.787 2.989 12.950 1.00 97.75 100 PRO A N 1
ATOM 848 C CA . PRO A 1 100 ? -7.227 1.727 13.390 1.00 97.75 100 PRO A CA 1
ATOM 849 C C . PRO A 1 100 ? -5.734 1.872 13.699 1.00 97.75 100 PRO A C 1
ATOM 851 O O . PRO A 1 100 ? -5.009 2.524 12.950 1.00 97.75 100 PRO A O 1
ATOM 854 N N . SER A 1 101 ? -5.265 1.183 14.741 1.00 94.69 101 SER A N 1
ATOM 855 C CA . SER A 1 101 ? -3.879 1.284 15.218 1.00 94.69 101 SER A CA 1
ATOM 856 C C . SER A 1 101 ? -3.481 2.735 15.507 1.00 94.69 101 SER A C 1
ATOM 858 O O . SER A 1 101 ? -2.508 3.242 14.951 1.00 94.69 101 SER A O 1
ATOM 860 N N . ALA A 1 102 ? -4.285 3.402 16.340 1.00 94.69 102 ALA A N 1
ATOM 861 C CA . ALA A 1 102 ? -4.190 4.836 16.600 1.00 94.69 102 ALA A CA 1
ATOM 862 C C . ALA A 1 102 ? -2.857 5.306 17.219 1.00 94.69 102 ALA A C 1
ATOM 864 O O . ALA A 1 102 ? -2.531 6.493 17.150 1.00 94.69 102 ALA A O 1
ATOM 865 N N . GLY A 1 103 ? -2.063 4.403 17.798 1.00 90.69 103 GLY A N 1
ATOM 866 C CA . GLY A 1 103 ? -0.718 4.674 18.292 1.00 90.69 103 GLY A CA 1
ATOM 867 C C . GLY A 1 103 ? -0.678 5.879 19.230 1.00 90.69 103 GLY A C 1
ATOM 868 O O . GLY A 1 103 ? -1.307 5.874 20.280 1.00 90.69 103 GLY A O 1
ATOM 869 N N . CYS A 1 104 ? 0.057 6.927 18.846 1.00 90.12 104 CYS A N 1
ATOM 870 C CA . CYS A 1 104 ? 0.197 8.171 19.612 1.00 90.12 104 CYS A CA 1
ATOM 871 C C . CYS A 1 104 ? -0.958 9.181 19.433 1.00 90.12 104 CYS A C 1
ATOM 873 O O . CYS A 1 104 ? -0.845 10.315 19.892 1.00 90.12 104 CYS A O 1
ATOM 875 N N . CYS A 1 105 ? -2.059 8.801 18.777 1.00 94.75 105 CYS A N 1
ATOM 876 C CA . CYS A 1 105 ? -3.256 9.626 18.573 1.00 94.75 105 CYS A CA 1
ATOM 877 C C . CYS A 1 105 ? -3.072 10.869 17.672 1.00 94.75 105 CYS A C 1
ATOM 879 O O . CYS A 1 105 ? -3.911 11.780 17.687 1.00 94.75 105 CYS A O 1
ATOM 881 N N . ASN A 1 106 ? -2.013 10.924 16.854 1.00 95.44 106 ASN A N 1
ATOM 882 C CA . ASN A 1 106 ? -1.760 12.066 15.964 1.00 95.44 106 ASN A CA 1
ATOM 883 C C . ASN A 1 106 ? -2.846 12.249 14.887 1.00 95.44 106 ASN A C 1
ATOM 885 O O . ASN A 1 106 ? -3.199 13.388 14.595 1.00 95.44 106 ASN A O 1
ATOM 889 N N . PHE A 1 107 ? -3.429 11.180 14.329 1.00 97.31 107 PHE A N 1
ATOM 890 C CA . PHE A 1 107 ? -4.634 11.316 13.497 1.00 97.31 107 PHE A CA 1
ATOM 891 C C . PHE A 1 107 ? -5.888 11.489 14.363 1.00 97.31 107 PHE A C 1
ATOM 893 O O . PHE A 1 107 ? -6.695 12.372 14.081 1.00 97.31 107 PHE A O 1
ATOM 900 N N . TYR A 1 108 ? -6.038 10.704 15.433 1.00 98.06 108 TYR A N 1
ATOM 901 C CA . TYR A 1 108 ? -7.249 10.633 16.257 1.00 98.06 108 TYR A CA 1
ATOM 902 C C . TYR A 1 108 ? -7.642 12.000 16.813 1.00 98.06 108 TYR A C 1
ATOM 904 O O . TYR A 1 108 ? -8.815 12.389 16.804 1.00 98.06 108 TYR A O 1
ATOM 912 N N . SER A 1 109 ? -6.638 12.764 17.249 1.00 97.38 109 SER A N 1
ATOM 913 C CA . SER A 1 109 ? -6.793 14.122 17.769 1.00 97.38 109 SER A CA 1
ATOM 914 C C . SER A 1 109 ? -7.358 15.115 16.742 1.00 97.38 109 SER A C 1
ATOM 916 O O . SER A 1 109 ? -8.018 16.074 17.143 1.00 97.38 109 SER A O 1
ATOM 918 N N . LEU A 1 110 ? -7.172 14.865 15.440 1.00 97.88 110 LEU A N 1
ATOM 919 C CA . LEU A 1 110 ? -7.691 15.684 14.337 1.00 97.88 110 LEU A CA 1
ATOM 920 C C . LEU A 1 110 ? -9.137 15.335 13.962 1.00 97.88 110 LEU A C 1
ATOM 922 O O . LEU A 1 110 ? -9.830 16.152 13.350 1.00 97.88 110 LEU A O 1
ATOM 926 N N . LEU A 1 111 ? -9.594 14.125 14.302 1.00 98.12 111 LEU A N 1
ATOM 927 C CA . LEU A 1 111 ? -10.922 13.642 13.935 1.00 98.12 111 LEU A CA 1
ATOM 928 C C . LEU A 1 111 ? -12.027 14.368 14.729 1.00 98.12 111 LEU A C 1
ATOM 930 O O . LEU A 1 111 ? -11.825 14.731 15.894 1.00 98.12 111 LEU A O 1
ATOM 934 N N . PRO A 1 112 ? -13.237 14.543 14.160 1.00 97.88 112 PRO A N 1
ATOM 935 C CA . PRO A 1 112 ? -14.340 15.205 14.854 1.00 97.88 112 PRO A CA 1
ATOM 936 C C . PRO A 1 112 ? -14.723 14.479 16.157 1.00 97.88 112 PRO A C 1
ATOM 938 O O . PRO A 1 112 ? -15.221 13.357 16.115 1.00 97.88 112 PRO A O 1
ATOM 941 N N . LYS A 1 113 ? -14.570 15.138 17.318 1.00 97.19 113 LYS A N 1
ATOM 942 C CA . LYS A 1 113 ? -14.744 14.528 18.659 1.00 97.19 113 LYS A CA 1
ATOM 943 C C . LYS A 1 113 ? -16.050 13.746 18.859 1.00 97.19 113 LYS A C 1
ATOM 945 O O . LYS A 1 113 ? -16.057 12.735 19.541 1.00 97.19 113 LYS A O 1
ATOM 950 N N . LYS A 1 114 ? -17.158 14.204 18.267 1.00 97.75 114 LYS A N 1
ATOM 951 C CA . LYS A 1 114 ? -18.482 13.558 18.391 1.00 97.75 114 LYS A CA 1
ATOM 952 C C . LYS A 1 114 ? -18.724 12.424 17.382 1.00 97.75 114 LYS A C 1
ATOM 954 O O . LYS A 1 114 ? -19.782 11.808 17.416 1.00 97.75 114 LYS A O 1
ATOM 959 N N . ARG A 1 115 ? -17.804 12.202 16.439 1.00 97.75 115 ARG A N 1
ATOM 960 C CA . ARG A 1 115 ? -17.937 11.260 15.313 1.00 97.75 115 ARG A CA 1
ATOM 961 C C . ARG A 1 115 ? -16.609 10.548 15.034 1.00 97.75 115 ARG A C 1
ATOM 963 O O . ARG A 1 115 ? -16.216 10.424 13.875 1.00 97.75 115 ARG A O 1
ATOM 970 N N . ARG A 1 116 ? -15.902 10.116 16.079 1.00 98.25 116 ARG A N 1
ATOM 971 C CA . ARG A 1 116 ? -14.633 9.387 15.963 1.00 98.25 116 ARG A CA 1
ATOM 972 C C . ARG A 1 116 ? -14.632 8.134 16.830 1.00 98.25 116 ARG A C 1
ATOM 974 O O . ARG A 1 116 ? -15.255 8.120 17.885 1.00 98.25 116 ARG A O 1
ATOM 981 N N . ILE A 1 117 ? -13.926 7.110 16.371 1.00 98.69 117 ILE A N 1
ATOM 982 C CA . ILE A 1 117 ? -13.646 5.866 17.085 1.00 98.69 117 ILE A CA 1
ATOM 983 C C . ILE A 1 117 ? -12.163 5.569 16.873 1.00 98.69 117 ILE A C 1
ATOM 985 O O . ILE A 1 117 ? -11.697 5.550 15.734 1.00 98.69 117 ILE A O 1
ATOM 989 N N . GLY A 1 118 ? -11.424 5.356 17.953 1.00 98.25 118 GLY A N 1
ATOM 990 C CA . GLY A 1 118 ? -10.027 4.946 17.897 1.00 98.25 118 GLY A CA 1
ATOM 991 C C . GLY A 1 118 ? -9.886 3.520 18.409 1.00 98.25 118 GLY A C 1
ATOM 992 O O . GLY A 1 118 ? -10.498 3.170 19.415 1.00 98.25 118 GLY A O 1
ATOM 993 N N . ILE A 1 119 ? -9.119 2.690 17.706 1.00 98.25 119 ILE A N 1
ATOM 994 C CA . ILE A 1 119 ? -8.826 1.312 18.111 1.00 98.25 119 ILE A CA 1
ATOM 995 C C . ILE A 1 119 ? -7.317 1.130 18.123 1.00 98.25 119 ILE A C 1
ATOM 997 O O . ILE A 1 119 ? -6.657 1.419 17.124 1.00 98.25 119 ILE A O 1
ATOM 1001 N N . ASP A 1 120 ? -6.775 0.589 19.205 1.00 95.62 120 ASP A N 1
ATOM 1002 C CA . ASP A 1 120 ? -5.384 0.151 19.253 1.00 95.62 120 ASP A CA 1
ATOM 1003 C C . ASP A 1 120 ? -5.254 -1.144 20.058 1.00 95.62 120 ASP A C 1
ATOM 1005 O O . ASP A 1 120 ? -6.044 -1.396 20.957 1.00 95.62 120 ASP A O 1
ATOM 1009 N N . ILE A 1 121 ? -4.274 -1.982 19.725 1.00 91.31 121 ILE A N 1
ATOM 1010 C CA . ILE A 1 121 ? -3.978 -3.200 20.492 1.00 91.31 121 ILE A CA 1
ATOM 1011 C C . ILE A 1 121 ? -3.174 -2.893 21.765 1.00 91.31 121 ILE A C 1
ATOM 1013 O O . ILE A 1 121 ? -3.086 -3.738 22.646 1.00 91.31 121 ILE A O 1
ATOM 1017 N N . ASP A 1 122 ? -2.546 -1.719 21.816 1.00 89.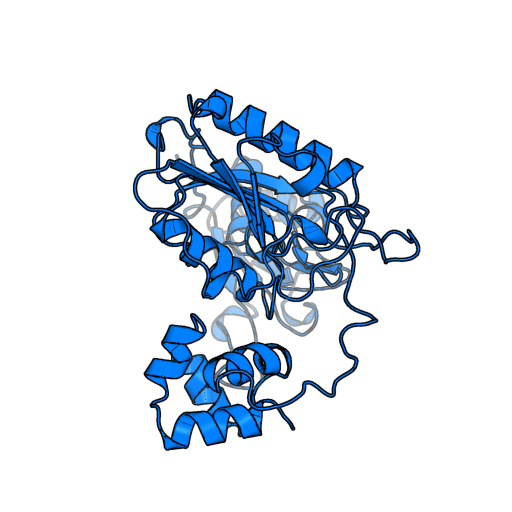69 122 ASP A N 1
ATOM 1018 C CA . ASP A 1 122 ? -1.732 -1.203 22.914 1.00 89.69 122 ASP A CA 1
ATOM 1019 C C . ASP A 1 122 ? -1.892 0.336 22.940 1.00 89.69 122 ASP A C 1
ATOM 1021 O O . ASP A 1 122 ? -1.018 1.045 22.432 1.00 89.69 122 ASP A O 1
ATOM 1025 N N . PRO A 1 123 ? -3.043 0.870 23.419 1.00 91.19 123 PRO A N 1
ATOM 1026 C CA . PRO A 1 123 ? -3.345 2.304 23.423 1.00 91.19 123 PRO A CA 1
ATOM 1027 C C . PRO A 1 123 ? -2.252 3.174 24.054 1.00 91.19 123 PRO A C 1
ATOM 1029 O O . PRO A 1 123 ? -1.860 2.986 25.208 1.00 91.19 123 PRO A O 1
ATOM 1032 N N . LYS A 1 124 ? -1.792 4.189 23.312 1.00 86.19 124 LYS A N 1
ATOM 1033 C CA . LYS A 1 124 ? -0.727 5.119 23.725 1.00 86.19 124 LYS A CA 1
ATOM 1034 C C . LYS A 1 124 ? -1.117 6.579 23.482 1.00 86.19 124 LYS A C 1
ATOM 1036 O O . LYS A 1 124 ? -2.125 6.895 22.855 1.00 86.19 124 LYS A O 1
ATOM 1041 N N . GLY A 1 125 ? -0.287 7.485 23.996 1.00 84.62 125 GLY A N 1
ATOM 1042 C CA . GLY A 1 125 ? -0.464 8.929 23.843 1.00 84.62 125 GLY A CA 1
ATOM 1043 C C . GLY A 1 125 ? -1.483 9.540 24.807 1.00 84.62 125 GLY A C 1
ATOM 1044 O O . GLY A 1 125 ? -2.023 8.873 25.688 1.00 84.62 125 GLY A O 1
ATOM 1045 N N . GLU A 1 126 ? -1.723 10.840 24.640 1.00 88.56 126 GLU A N 1
ATOM 1046 C CA . GLU A 1 126 ? -2.551 11.646 25.552 1.00 88.56 126 GLU A CA 1
ATOM 1047 C C . GLU A 1 126 ? -4.033 11.255 25.540 1.00 88.56 126 GLU A C 1
ATOM 1049 O O . GLU A 1 126 ? -4.732 11.461 26.526 1.00 88.56 126 GLU A O 1
ATOM 1054 N N . LEU A 1 127 ? -4.515 10.684 24.432 1.00 95.31 127 LEU A N 1
ATOM 1055 C CA . LEU A 1 127 ? -5.917 10.299 24.250 1.00 95.31 127 LEU A CA 1
ATOM 1056 C C . LEU A 1 127 ? -6.134 8.785 24.366 1.00 95.31 127 LEU A C 1
ATOM 1058 O O . LEU A 1 127 ? -7.173 8.292 23.934 1.00 95.31 127 LEU A O 1
ATOM 1062 N N . LYS A 1 128 ? -5.178 8.042 24.943 1.00 93.56 128 LYS A N 1
ATOM 1063 C CA . LYS A 1 128 ? -5.246 6.575 25.057 1.00 93.56 128 LYS A CA 1
ATOM 1064 C C . LYS A 1 128 ? -6.527 6.078 25.735 1.00 93.56 128 LYS A C 1
ATOM 1066 O O . LYS A 1 128 ? -7.070 5.066 25.314 1.00 93.56 128 LYS A O 1
ATOM 1071 N N . ASP A 1 129 ? -7.029 6.820 26.724 1.00 96.69 129 ASP A N 1
ATOM 1072 C CA . ASP A 1 129 ? -8.213 6.441 27.505 1.00 96.69 129 ASP A CA 1
ATOM 1073 C C . ASP A 1 129 ? -9.519 6.627 26.705 1.00 96.69 129 ASP A C 1
ATOM 1075 O O . ASP A 1 129 ? -10.574 6.141 27.103 1.00 96.69 129 ASP A O 1
ATOM 1079 N N . GLU A 1 130 ? -9.461 7.314 25.556 1.00 97.19 130 GLU A N 1
ATOM 1080 C CA . GLU A 1 130 ? -10.563 7.374 24.591 1.00 97.19 130 GLU A CA 1
ATOM 1081 C C . GLU A 1 130 ? -10.527 6.225 23.566 1.00 97.19 130 GLU A C 1
ATOM 1083 O O . GLU A 1 130 ? -11.479 6.065 22.796 1.00 97.19 130 GLU A O 1
ATOM 1088 N N . LEU A 1 131 ? -9.432 5.461 23.496 1.00 97.69 131 LEU A N 1
ATOM 1089 C CA . LEU A 1 131 ? -9.265 4.386 22.522 1.00 97.69 131 LEU A CA 1
ATOM 1090 C C . LEU A 1 131 ? -9.857 3.074 23.040 1.00 97.69 131 LEU A C 1
ATOM 1092 O O . LEU A 1 131 ? -9.789 2.742 24.220 1.00 97.69 131 LEU A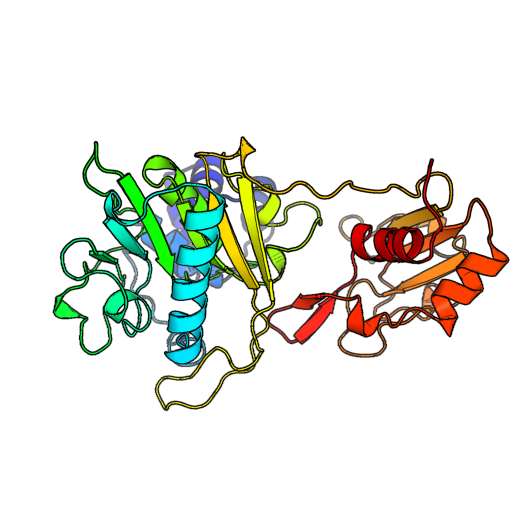 O 1
ATOM 1096 N N . ILE A 1 132 ? -10.383 2.278 22.116 1.00 97.75 132 ILE A N 1
ATOM 1097 C CA . ILE A 1 132 ? -10.789 0.902 22.382 1.00 97.75 132 ILE A CA 1
ATOM 1098 C C . ILE A 1 132 ? -9.543 0.016 22.297 1.00 97.75 132 ILE A C 1
ATOM 1100 O O . ILE A 1 132 ? -8.970 -0.134 21.214 1.00 97.75 132 ILE A O 1
ATOM 1104 N N . GLU A 1 133 ? -9.157 -0.606 23.414 1.00 95.88 133 GLU A N 1
ATOM 1105 C CA . GLU A 1 133 ? -8.095 -1.617 23.442 1.00 95.88 133 GLU A CA 1
ATOM 1106 C C . GLU A 1 133 ? -8.577 -2.912 22.767 1.00 95.88 133 GLU A C 1
ATOM 1108 O O . GLU A 1 133 ? -9.323 -3.708 23.341 1.00 95.88 133 GLU A O 1
ATOM 1113 N N . SER A 1 134 ? -8.225 -3.107 21.496 1.00 93.69 134 SER A N 1
ATOM 1114 C CA . SER A 1 134 ? -8.651 -4.271 20.720 1.00 93.69 134 SER A CA 1
ATOM 1115 C C . SER A 1 134 ? -7.803 -4.504 19.471 1.00 93.69 134 SER A C 1
ATOM 1117 O O . SER A 1 134 ? -7.212 -3.597 18.884 1.00 93.69 134 SER A O 1
ATOM 1119 N N . ASN A 1 135 ? -7.812 -5.744 18.981 1.00 92.50 135 ASN A N 1
ATOM 1120 C CA . ASN A 1 135 ? -7.324 -6.043 17.642 1.00 92.50 135 ASN A CA 1
ATOM 1121 C C . ASN A 1 135 ? -8.338 -5.543 16.602 1.00 92.50 135 ASN A C 1
ATOM 1123 O O . ASN A 1 135 ? -9.419 -6.115 16.461 1.00 92.50 135 ASN A O 1
ATOM 1127 N N . TYR A 1 136 ? -7.960 -4.531 15.816 1.00 96.88 136 TYR A N 1
ATOM 1128 C CA . TYR A 1 136 ? -8.822 -3.953 14.780 1.00 96.88 136 TYR A CA 1
ATOM 1129 C C . TYR A 1 136 ? -9.407 -4.988 13.806 1.00 96.88 136 TYR A C 1
ATOM 1131 O O . TYR A 1 136 ? -10.557 -4.858 13.404 1.00 96.88 136 TYR A O 1
ATOM 1139 N N . LEU A 1 137 ? -8.668 -6.053 13.472 1.00 95.12 137 LEU A N 1
ATOM 1140 C CA . LEU A 1 137 ? -9.148 -7.107 12.565 1.00 95.12 137 LEU A CA 1
ATOM 1141 C C . LEU A 1 137 ? -10.259 -7.990 13.164 1.00 95.12 137 LEU A C 1
ATOM 1143 O O . LEU A 1 137 ? -10.810 -8.834 12.461 1.00 95.12 137 LEU A O 1
ATOM 1147 N N . LEU A 1 138 ? -10.563 -7.835 14.454 1.00 93.69 138 LEU A N 1
ATOM 1148 C CA . LEU A 1 138 ? -11.693 -8.469 15.141 1.00 93.69 138 LEU A CA 1
ATOM 1149 C C . LEU A 1 138 ? -12.798 -7.459 15.488 1.00 93.69 138 LEU A C 1
ATOM 1151 O O . LEU A 1 138 ? -13.925 -7.853 15.787 1.00 93.69 138 LEU A O 1
ATOM 1155 N N . TYR A 1 139 ? -12.488 -6.164 15.435 1.00 96.62 139 TYR A N 1
ATOM 1156 C CA . TYR A 1 139 ? -13.421 -5.092 15.740 1.00 96.62 139 TYR A CA 1
ATOM 1157 C C . TYR A 1 139 ? -14.442 -4.909 14.612 1.00 96.62 139 TYR A C 1
ATOM 1159 O O . TYR A 1 139 ? -14.077 -4.822 13.442 1.00 96.62 139 TYR A O 1
ATOM 1167 N N . ASN A 1 140 ? -15.721 -4.785 14.967 1.00 97.12 140 ASN A N 1
ATOM 1168 C CA . ASN A 1 140 ? -16.787 -4.404 14.046 1.00 97.12 140 ASN A CA 1
ATOM 1169 C C . ASN A 1 140 ? -17.559 -3.224 14.646 1.00 97.12 140 ASN A C 1
ATOM 1171 O O . ASN A 1 140 ? -17.971 -3.317 15.805 1.00 97.12 140 ASN A O 1
ATOM 1175 N N . PRO A 1 141 ? -17.768 -2.132 13.895 1.00 97.56 141 PRO A N 1
ATOM 1176 C CA . PRO A 1 141 ? -18.548 -1.011 14.390 1.00 97.56 141 PRO A CA 1
ATOM 1177 C C . PRO A 1 141 ? -20.060 -1.293 14.312 1.00 97.56 141 PRO A C 1
ATOM 1179 O O . PRO A 1 141 ? -20.506 -2.315 13.783 1.00 97.56 141 PRO A O 1
ATOM 1182 N N . GLU A 1 142 ? -20.862 -0.370 14.846 1.00 97.44 142 GLU A N 1
ATOM 1183 C CA . GLU A 1 142 ? -22.326 -0.435 14.795 1.00 97.44 142 GLU A CA 1
ATOM 1184 C C . GLU A 1 142 ? -22.840 -0.531 13.344 1.00 97.44 142 GLU A C 1
ATOM 1186 O O . GLU A 1 142 ? -22.382 0.165 12.437 1.00 97.44 142 GLU A O 1
ATOM 1191 N N . LYS A 1 143 ? -23.831 -1.394 13.101 1.00 96.06 143 LYS A N 1
ATOM 1192 C CA . LYS A 1 143 ? -24.449 -1.519 11.773 1.00 96.06 143 LYS A CA 1
ATOM 1193 C C . LYS A 1 143 ? -25.348 -0.316 11.468 1.00 96.06 143 LYS A C 1
ATOM 1195 O O . LYS A 1 143 ? -25.912 0.300 12.363 1.00 96.06 143 LYS A O 1
ATOM 1200 N N . GLY A 1 144 ? -25.530 -0.012 10.182 1.00 94.62 144 GLY A N 1
ATOM 1201 C CA . GLY A 1 144 ? -26.458 1.034 9.725 1.00 94.62 144 GLY A CA 1
ATOM 1202 C C . GLY A 1 144 ? -25.923 2.468 9.817 1.00 94.62 144 GLY A C 1
ATOM 1203 O O . GLY A 1 144 ? -26.655 3.410 9.521 1.00 94.62 144 GLY A O 1
ATOM 1204 N N . LYS A 1 145 ? -24.654 2.653 10.193 1.00 97.81 145 LYS A N 1
ATOM 1205 C CA . LYS A 1 145 ? -23.945 3.936 10.107 1.00 97.81 145 LYS A CA 1
ATOM 1206 C C . LYS A 1 145 ? -23.018 3.954 8.889 1.00 97.81 145 LYS A C 1
ATOM 1208 O O . LYS A 1 145 ? -22.722 2.913 8.305 1.00 97.81 145 LYS A O 1
ATOM 1213 N N . LYS A 1 146 ? -22.543 5.146 8.529 1.00 98.31 146 LYS A N 1
ATOM 1214 C CA . LYS A 1 146 ? -21.555 5.351 7.467 1.00 98.31 146 LYS A CA 1
ATOM 1215 C C . LYS A 1 146 ? -20.174 5.591 8.077 1.00 98.31 146 LYS A C 1
ATOM 1217 O O . LYS A 1 146 ? -20.055 6.400 8.997 1.00 98.31 146 LYS A O 1
ATOM 1222 N N . TYR A 1 147 ? -19.137 4.936 7.553 1.00 98.88 147 TYR A N 1
ATOM 1223 C CA . TYR A 1 147 ? -17.779 5.025 8.105 1.00 98.88 147 TYR A CA 1
ATOM 1224 C C . TYR A 1 147 ? -16.717 5.445 7.086 1.00 98.88 147 TYR A C 1
ATOM 1226 O O . TYR A 1 147 ? -16.742 5.011 5.931 1.00 98.88 147 TYR A O 1
ATOM 1234 N N . ILE A 1 148 ? -15.774 6.269 7.550 1.00 98.88 148 ILE A N 1
ATOM 1235 C CA . ILE A 1 148 ? -14.501 6.571 6.883 1.00 98.88 148 ILE A CA 1
ATOM 1236 C C . ILE A 1 148 ? -13.394 6.040 7.784 1.00 98.88 148 ILE A C 1
ATOM 1238 O O . ILE A 1 148 ? -13.332 6.396 8.958 1.00 98.88 148 ILE A O 1
ATOM 1242 N N . VAL A 1 149 ? -12.504 5.214 7.247 1.00 98.94 149 VAL A N 1
ATOM 1243 C CA . VAL A 1 149 ? -11.339 4.726 7.993 1.00 98.94 149 VAL A CA 1
ATOM 1244 C C . VAL A 1 149 ? -10.111 5.508 7.552 1.00 98.94 149 VAL A C 1
ATOM 1246 O O . VAL A 1 149 ? -9.819 5.557 6.360 1.00 98.94 149 VAL A O 1
ATOM 1249 N N . LEU A 1 150 ? -9.401 6.133 8.490 1.00 98.81 150 LEU A N 1
ATOM 1250 C CA . LEU A 1 150 ? -8.237 6.978 8.214 1.00 98.81 150 LEU A CA 1
ATOM 1251 C C . LEU A 1 150 ? -7.123 6.691 9.218 1.00 98.81 150 LEU A C 1
ATOM 1253 O O . LEU A 1 150 ? -7.393 6.606 10.408 1.00 98.81 150 LEU A O 1
ATOM 1257 N N . GLY A 1 151 ? -5.880 6.573 8.751 1.00 98.12 151 GLY A N 1
ATOM 1258 C CA . GLY A 1 151 ? -4.724 6.432 9.637 1.00 98.12 151 GLY A CA 1
ATOM 1259 C C . GLY A 1 151 ? -3.487 5.836 8.968 1.00 98.12 151 GLY A C 1
ATOM 1260 O O . GLY A 1 151 ? -3.340 5.846 7.741 1.00 98.12 151 GLY A O 1
ATOM 1261 N N . ASN A 1 152 ? -2.596 5.289 9.793 1.00 97.25 152 ASN A N 1
ATOM 1262 C CA . ASN A 1 152 ? -1.374 4.606 9.375 1.00 97.25 152 ASN A CA 1
ATOM 1263 C C . ASN A 1 152 ? -1.340 3.179 9.953 1.00 97.25 152 ASN A C 1
ATOM 1265 O O . ASN A 1 152 ? -0.774 2.968 11.026 1.00 97.25 152 ASN A O 1
ATOM 1269 N N . PRO A 1 153 ? -1.962 2.188 9.286 1.00 95.69 153 PRO A N 1
ATOM 1270 C CA . PRO A 1 153 ? -1.984 0.826 9.799 1.00 95.69 153 PRO A CA 1
ATOM 1271 C C . PRO A 1 153 ? -0.581 0.201 9.776 1.00 95.69 153 PRO A C 1
ATOM 1273 O O . PRO A 1 153 ? 0.216 0.492 8.879 1.00 95.69 153 PRO A O 1
ATOM 1276 N N . PRO A 1 154 ? -0.278 -0.756 10.668 1.00 93.12 154 PRO A N 1
ATOM 1277 C CA . PRO A 1 154 ? 0.970 -1.503 10.600 1.00 93.12 154 PRO A CA 1
ATOM 1278 C C . PRO A 1 154 ? 1.075 -2.270 9.271 1.00 93.12 154 PRO A C 1
ATOM 1280 O O . PRO A 1 154 ? 0.146 -2.949 8.823 1.00 93.12 154 PRO A O 1
ATOM 1283 N N . PHE A 1 155 ? 2.235 -2.193 8.615 1.00 92.44 155 PHE A N 1
ATOM 1284 C CA . PHE A 1 155 ? 2.379 -2.712 7.248 1.00 92.44 155 PHE A CA 1
ATOM 1285 C C . PHE A 1 155 ? 2.446 -4.242 7.186 1.00 92.44 155 PHE A C 1
ATOM 1287 O O . PHE A 1 155 ? 1.908 -4.858 6.258 1.00 92.44 155 PHE A O 1
ATOM 1294 N N . GLY A 1 156 ? 3.093 -4.874 8.168 1.00 91.06 156 GLY A N 1
ATOM 1295 C CA . GLY A 1 156 ? 3.395 -6.305 8.152 1.00 91.06 156 GLY A CA 1
ATOM 1296 C C . GLY A 1 156 ? 4.288 -6.718 6.974 1.00 91.06 156 GLY A C 1
ATOM 1297 O O . GLY A 1 156 ? 4.756 -5.895 6.179 1.00 91.06 156 GLY A O 1
ATOM 1298 N N . LEU A 1 157 ? 4.527 -8.024 6.824 1.00 90.19 157 LEU A N 1
ATOM 1299 C CA . LEU A 1 157 ? 5.431 -8.515 5.784 1.00 90.19 157 LEU A CA 1
ATOM 1300 C C . LEU A 1 157 ? 4.914 -8.141 4.386 1.00 90.19 157 LEU A C 1
ATOM 1302 O O . LEU A 1 157 ? 3.862 -8.609 3.946 1.00 90.19 157 LEU A O 1
ATOM 1306 N N . ARG A 1 158 ? 5.686 -7.314 3.668 1.00 88.94 158 ARG A N 1
ATOM 1307 C CA . ARG A 1 158 ? 5.383 -6.853 2.298 1.00 88.94 158 ARG A CA 1
ATOM 1308 C C . ARG A 1 158 ? 4.004 -6.178 2.165 1.00 88.94 158 ARG A C 1
ATOM 1310 O O . ARG A 1 158 ? 3.360 -6.305 1.123 1.00 88.94 158 ARG A O 1
ATOM 1317 N N . GLY A 1 159 ? 3.553 -5.473 3.206 1.00 93.19 159 GLY A N 1
ATOM 1318 C CA . GLY A 1 159 ? 2.277 -4.745 3.199 1.00 93.19 159 GLY A CA 1
ATOM 1319 C C . GLY A 1 159 ? 1.040 -5.624 3.415 1.00 93.19 159 GLY A C 1
ATOM 1320 O O . GLY A 1 159 ? -0.077 -5.173 3.171 1.00 93.19 159 GLY A O 1
ATOM 1321 N N . ASN A 1 160 ? 1.208 -6.891 3.811 1.00 95.50 160 ASN A N 1
ATOM 1322 C CA . ASN A 1 160 ? 0.087 -7.821 3.956 1.00 95.50 160 ASN A CA 1
ATOM 1323 C C . ASN A 1 160 ? -0.856 -7.467 5.116 1.00 95.50 160 ASN A C 1
ATOM 1325 O O . ASN A 1 160 ? -2.047 -7.753 5.019 1.00 95.50 160 ASN A O 1
ATOM 1329 N N . LEU A 1 161 ? -0.350 -6.866 6.196 1.00 95.38 161 LEU A N 1
ATOM 1330 C CA . LEU A 1 161 ? -1.186 -6.495 7.338 1.00 95.38 161 LEU A CA 1
ATOM 1331 C C . LEU A 1 161 ? -2.036 -5.266 7.005 1.00 95.38 161 LEU A C 1
ATOM 1333 O O . LEU A 1 161 ? -3.254 -5.339 7.121 1.00 95.38 161 LEU A O 1
ATOM 1337 N N . ALA A 1 162 ? -1.438 -4.224 6.424 1.00 97.12 162 ALA A N 1
ATOM 1338 C CA . ALA A 1 162 ? -2.182 -3.075 5.903 1.00 97.12 162 ALA A CA 1
ATOM 1339 C C . ALA A 1 162 ? -3.253 -3.484 4.869 1.00 97.12 162 ALA A C 1
ATOM 1341 O O . ALA A 1 162 ? -4.367 -2.970 4.882 1.00 97.12 162 ALA A O 1
ATOM 1342 N N . LEU A 1 163 ? -2.968 -4.477 4.014 1.00 97.81 163 LEU A N 1
ATOM 1343 C CA . LEU A 1 163 ? -3.968 -5.035 3.096 1.00 97.81 163 LEU A CA 1
ATOM 1344 C C . LEU A 1 163 ? -5.150 -5.678 3.835 1.00 97.81 163 LEU A C 1
ATOM 1346 O O . LEU A 1 163 ? -6.292 -5.542 3.403 1.00 97.81 163 LEU A O 1
ATOM 1350 N N . ARG A 1 164 ? -4.887 -6.412 4.922 1.00 97.69 164 ARG A N 1
ATOM 1351 C CA . ARG A 1 164 ? -5.945 -7.005 5.751 1.00 97.69 164 ARG A CA 1
ATOM 1352 C C . ARG A 1 164 ? -6.776 -5.924 6.431 1.00 97.69 164 ARG A C 1
ATOM 1354 O O . ARG A 1 164 ? -7.983 -6.089 6.467 1.00 97.69 164 ARG A O 1
ATOM 1361 N N . PHE A 1 165 ? -6.164 -4.823 6.870 1.00 98.25 165 PHE A N 1
ATOM 1362 C CA . PHE A 1 165 ? -6.886 -3.676 7.428 1.00 98.25 165 PHE A CA 1
ATOM 1363 C C . PHE A 1 165 ? -7.846 -3.081 6.394 1.00 98.25 165 PHE A C 1
ATOM 1365 O O . PHE A 1 165 ? -9.032 -2.998 6.677 1.00 98.25 165 PHE A O 1
ATOM 1372 N N . ILE A 1 166 ? -7.379 -2.785 5.172 1.00 98.62 166 ILE A N 1
ATOM 1373 C CA . ILE A 1 166 ? -8.248 -2.279 4.089 1.00 98.62 166 ILE A CA 1
ATOM 1374 C C . ILE A 1 166 ? -9.398 -3.255 3.807 1.00 98.62 166 ILE A C 1
ATOM 1376 O O . ILE A 1 166 ? -10.554 -2.855 3.712 1.00 98.62 166 ILE A O 1
ATOM 1380 N N . ASN A 1 167 ? -9.084 -4.545 3.662 1.00 98.19 167 ASN A N 1
ATOM 1381 C CA . ASN A 1 167 ? -10.086 -5.549 3.314 1.00 98.19 167 ASN A CA 1
ATOM 1382 C C . ASN A 1 167 ? -11.082 -5.818 4.447 1.00 98.19 167 ASN A C 1
ATOM 1384 O O . ASN A 1 167 ? -12.212 -6.178 4.151 1.00 98.19 167 ASN A O 1
ATOM 1388 N N . HIS A 1 168 ? -10.671 -5.658 5.705 1.00 98.06 168 HIS A N 1
ATOM 1389 C CA . HIS A 1 168 ? -11.555 -5.715 6.870 1.00 98.06 168 HIS A CA 1
ATOM 1390 C C . HIS A 1 168 ? -12.492 -4.505 6.905 1.00 98.06 168 HIS A C 1
ATOM 1392 O O . HIS A 1 168 ? -13.697 -4.656 7.069 1.00 98.06 168 HIS A O 1
ATOM 1398 N N . SER A 1 169 ? -11.966 -3.305 6.634 1.00 98.44 169 SER A N 1
ATOM 1399 C CA . SER A 1 169 ? -12.770 -2.083 6.535 1.00 98.44 169 SER A CA 1
ATOM 1400 C C . SER A 1 169 ? -13.838 -2.142 5.441 1.00 98.44 169 SER A C 1
ATOM 1402 O O . SER A 1 169 ? -14.868 -1.487 5.578 1.00 98.44 169 SER A O 1
ATOM 1404 N N . TYR A 1 170 ? -13.636 -2.932 4.379 1.00 97.88 170 TYR A N 1
ATOM 1405 C CA . TYR A 1 170 ? -14.602 -3.062 3.281 1.00 97.88 170 TYR A CA 1
ATOM 1406 C C . TYR A 1 170 ? -16.006 -3.457 3.751 1.00 97.88 170 TYR A C 1
ATOM 1408 O O . TYR A 1 170 ? -16.992 -2.978 3.182 1.00 97.88 170 TYR A O 1
ATOM 1416 N N . ASP A 1 171 ? -16.105 -4.261 4.811 1.00 95.88 171 ASP A N 1
ATOM 1417 C CA . ASP A 1 171 ? -17.377 -4.790 5.303 1.00 95.88 171 ASP A CA 1
ATOM 1418 C C . ASP A 1 171 ? -18.286 -3.704 5.909 1.00 95.88 171 ASP A C 1
ATOM 1420 O O . ASP A 1 171 ? -19.504 -3.876 5.940 1.00 95.88 171 ASP A O 1
ATOM 1424 N N . PHE A 1 172 ? -17.735 -2.557 6.328 1.00 98.00 172 PHE A N 1
ATOM 1425 C CA . PHE A 1 172 ? -18.504 -1.500 7.004 1.00 98.00 172 PHE A CA 1
ATOM 1426 C C . PHE A 1 172 ? -18.209 -0.066 6.542 1.00 98.00 172 PHE A C 1
ATOM 1428 O O . PHE A 1 172 ? -19.045 0.809 6.744 1.00 98.00 172 PHE A O 1
ATOM 1435 N N . ALA A 1 173 ? -17.066 0.210 5.914 1.00 98.56 173 ALA A N 1
ATOM 1436 C CA . ALA A 1 173 ? -16.668 1.564 5.537 1.00 98.56 173 ALA A CA 1
ATOM 1437 C C . ALA A 1 173 ? -16.833 1.840 4.045 1.00 98.56 173 ALA A C 1
ATOM 1439 O O . ALA A 1 173 ? -16.531 0.995 3.197 1.00 98.56 173 ALA A O 1
ATOM 1440 N N . ASP A 1 174 ? -17.255 3.056 3.710 1.00 98.75 174 ASP A N 1
ATOM 1441 C CA . ASP A 1 174 ? -17.358 3.493 2.316 1.00 98.75 174 ASP A CA 1
ATOM 1442 C C . ASP A 1 174 ? -16.018 3.965 1.766 1.00 98.75 174 ASP A C 1
ATOM 1444 O O . ASP A 1 174 ? -15.758 3.815 0.570 1.00 98.75 174 ASP A O 1
ATOM 1448 N N . VAL A 1 175 ? -15.165 4.502 2.644 1.00 98.88 175 VAL A N 1
ATOM 1449 C CA . VAL A 1 175 ? -13.871 5.084 2.292 1.00 98.88 175 VAL A CA 1
ATOM 1450 C C . VAL A 1 175 ? -12.790 4.605 3.254 1.00 98.88 175 VAL A C 1
ATOM 1452 O O . VAL A 1 175 ? -12.995 4.563 4.468 1.00 98.88 175 VAL A O 1
ATOM 1455 N N . VAL A 1 176 ? -11.620 4.295 2.700 1.00 98.88 176 VAL A N 1
ATOM 1456 C CA . VAL A 1 176 ? -10.386 4.018 3.439 1.00 98.88 176 VAL A CA 1
ATOM 1457 C C . VAL A 1 176 ? -9.289 4.944 2.931 1.00 98.88 176 VAL A C 1
ATOM 1459 O O . VAL A 1 176 ? -8.985 4.958 1.741 1.00 98.88 176 VAL A O 1
ATOM 1462 N N . ALA A 1 177 ? -8.674 5.699 3.829 1.00 98.88 177 ALA A N 1
ATOM 1463 C CA . ALA A 1 177 ? -7.608 6.640 3.542 1.00 98.88 177 ALA A CA 1
ATOM 1464 C C . ALA A 1 177 ? -6.381 6.281 4.389 1.00 98.88 177 ALA A C 1
ATOM 1466 O O . ALA A 1 177 ? -6.340 6.556 5.582 1.00 98.88 177 ALA A O 1
ATOM 1467 N N . PHE A 1 178 ? -5.385 5.625 3.798 1.00 98.75 178 PHE A N 1
ATOM 1468 C CA . PHE A 1 178 ? -4.250 5.091 4.550 1.00 98.75 178 PHE A CA 1
ATOM 1469 C C . PHE A 1 178 ? -2.904 5.559 4.032 1.00 98.75 178 PHE A C 1
ATOM 1471 O O . PHE A 1 178 ? -2.662 5.657 2.826 1.00 98.75 178 PHE A O 1
ATOM 1478 N N . ILE A 1 179 ? -1.998 5.743 4.986 1.00 98.38 179 ILE A N 1
ATOM 1479 C CA . ILE A 1 179 ? -0.565 5.658 4.747 1.00 98.38 179 ILE A CA 1
ATOM 1480 C C . ILE A 1 179 ? -0.204 4.182 4.528 1.00 98.38 179 ILE A C 1
ATOM 1482 O O . ILE A 1 179 ? -0.579 3.309 5.306 1.00 98.38 179 ILE A O 1
ATOM 1486 N N . LEU A 1 180 ? 0.502 3.886 3.439 1.00 97.25 180 LEU A N 1
ATOM 1487 C CA . LEU A 1 180 ? 0.793 2.529 2.982 1.00 97.25 180 LEU A CA 1
ATOM 1488 C C . LEU A 1 180 ? 2.249 2.400 2.510 1.00 97.25 180 LEU A C 1
ATOM 1490 O O . LEU A 1 180 ? 2.878 3.386 2.108 1.00 97.25 180 LEU A O 1
ATOM 1494 N N . PRO A 1 181 ? 2.810 1.176 2.477 1.00 94.38 181 PRO A N 1
ATOM 1495 C CA . PRO A 1 181 ? 4.122 0.967 1.892 1.00 94.38 181 PRO A CA 1
ATOM 1496 C C . PRO A 1 181 ? 4.063 1.147 0.362 1.00 94.38 181 PRO A C 1
ATOM 1498 O O . PRO A 1 181 ? 3.060 0.783 -0.260 1.00 94.38 181 PRO A O 1
ATOM 1501 N N . PRO A 1 182 ? 5.162 1.564 -0.298 1.00 93.19 182 PRO A N 1
ATOM 1502 C CA . PRO A 1 182 ? 5.208 1.813 -1.746 1.00 93.19 182 PRO A CA 1
ATOM 1503 C C . PRO A 1 182 ? 4.808 0.621 -2.630 1.00 93.19 182 PRO A C 1
ATOM 1505 O O . PRO A 1 182 ? 4.470 0.795 -3.797 1.00 93.19 182 PRO A O 1
ATOM 1508 N N . LEU A 1 183 ? 4.789 -0.602 -2.083 1.00 91.56 183 LEU A N 1
ATOM 1509 C CA . LEU A 1 183 ? 4.258 -1.792 -2.760 1.00 91.56 183 LEU A CA 1
ATOM 1510 C C . LEU A 1 183 ? 2.778 -1.661 -3.166 1.00 91.56 183 LEU A C 1
ATOM 1512 O O . LEU A 1 183 ? 2.348 -2.380 -4.070 1.00 91.56 183 LEU A O 1
ATOM 1516 N N . PHE A 1 184 ? 2.009 -0.778 -2.524 1.00 94.69 184 PHE A N 1
ATOM 1517 C CA . PHE A 1 184 ? 0.639 -0.442 -2.922 1.00 94.69 184 PHE A CA 1
ATOM 1518 C C . PHE A 1 184 ? 0.557 0.462 -4.161 1.00 94.69 184 PHE A C 1
ATOM 1520 O O . PHE A 1 184 ? -0.533 0.681 -4.674 1.00 94.69 184 PHE A O 1
ATOM 1527 N N . ASN A 1 185 ? 1.691 0.935 -4.679 1.00 91.00 185 ASN A N 1
ATOM 1528 C CA . ASN A 1 185 ? 1.798 1.658 -5.945 1.00 91.00 185 ASN A CA 1
ATOM 1529 C C . ASN A 1 185 ? 2.677 0.879 -6.943 1.00 91.00 185 ASN A C 1
ATOM 1531 O O . ASN A 1 185 ? 3.576 1.419 -7.584 1.00 91.00 185 ASN A O 1
ATOM 1535 N N . SER A 1 186 ? 2.478 -0.440 -7.009 1.00 86.56 186 SER A N 1
ATOM 1536 C CA . SER A 1 186 ? 3.200 -1.337 -7.912 1.00 86.56 186 SER A CA 1
ATOM 1537 C C . SER A 1 186 ? 2.220 -2.223 -8.670 1.00 86.56 186 SER A C 1
ATOM 1539 O O . SER A 1 186 ? 1.234 -2.692 -8.111 1.00 86.56 186 SER A O 1
ATOM 1541 N N . THR A 1 187 ? 2.530 -2.538 -9.926 1.00 82.50 187 THR A N 1
ATOM 1542 C CA . THR A 1 187 ? 1.716 -3.429 -10.772 1.00 82.50 187 THR A CA 1
ATOM 1543 C C . THR A 1 187 ? 2.233 -4.870 -10.821 1.00 82.50 187 THR A C 1
ATOM 1545 O O . THR A 1 187 ? 1.706 -5.704 -11.569 1.00 82.50 187 THR A O 1
ATOM 1548 N N . GLY A 1 188 ? 3.241 -5.206 -10.009 1.00 77.38 188 GLY A N 1
ATOM 1549 C CA . GLY A 1 188 ? 3.807 -6.553 -9.935 1.00 77.38 188 GLY A CA 1
ATOM 1550 C C . GLY A 1 188 ? 2.769 -7.645 -9.627 1.00 77.38 188 GLY A C 1
ATOM 1551 O O . GLY A 1 188 ? 1.672 -7.392 -9.128 1.00 77.38 188 GLY A O 1
ATOM 1552 N N . LYS A 1 189 ? 3.106 -8.907 -9.908 1.00 80.19 189 LYS A N 1
ATOM 1553 C CA . LYS A 1 189 ? 2.233 -10.037 -9.546 1.00 80.19 189 LYS A CA 1
ATOM 1554 C C . LYS A 1 189 ? 2.175 -10.199 -8.023 1.00 80.19 189 LYS A C 1
ATOM 1556 O O . LYS A 1 189 ? 3.213 -10.199 -7.368 1.00 80.19 189 LYS A O 1
ATOM 1561 N N . GLY A 1 190 ? 0.972 -10.374 -7.475 1.00 82.56 190 GLY A N 1
ATOM 1562 C CA . GLY A 1 190 ? 0.759 -10.635 -6.043 1.00 82.56 190 GLY A CA 1
ATOM 1563 C C . GLY A 1 190 ? 0.983 -9.435 -5.113 1.00 82.56 190 GLY A C 1
ATOM 1564 O O . GLY A 1 190 ? 0.972 -9.602 -3.894 1.00 82.56 190 GLY A O 1
ATOM 1565 N N . VAL A 1 191 ? 1.178 -8.233 -5.662 1.00 89.81 191 VAL A N 1
ATOM 1566 C CA . VAL A 1 191 ? 1.251 -6.981 -4.891 1.00 89.81 191 VAL A CA 1
ATOM 1567 C C . VAL A 1 191 ? -0.045 -6.738 -4.108 1.00 89.81 191 VAL A C 1
ATOM 1569 O O . VAL A 1 191 ? -1.110 -7.194 -4.535 1.00 89.81 191 VAL A O 1
ATOM 1572 N N . PRO A 1 192 ? 0.016 -6.062 -2.948 1.00 93.19 192 PRO A N 1
ATOM 1573 C CA . PRO A 1 192 ? -1.162 -5.849 -2.115 1.00 93.19 192 PRO A CA 1
ATOM 1574 C C . PRO A 1 192 ? -2.244 -5.008 -2.808 1.00 93.19 192 PRO A C 1
ATOM 1576 O O . PRO A 1 192 ? -3.411 -5.358 -2.696 1.00 93.19 192 PRO A O 1
ATOM 1579 N N . MET A 1 193 ? -1.871 -4.012 -3.622 1.00 93.81 193 MET A N 1
ATOM 1580 C CA . MET A 1 193 ? -2.818 -3.170 -4.372 1.00 93.81 193 MET A CA 1
ATOM 1581 C C . MET A 1 193 ? -3.849 -3.981 -5.176 1.00 93.81 193 MET A C 1
ATOM 1583 O O . MET A 1 193 ? -5.037 -3.695 -5.139 1.00 93.81 193 MET A O 1
ATOM 1587 N N . LYS A 1 194 ? -3.408 -5.045 -5.862 1.00 92.69 194 LYS A N 1
ATOM 1588 C CA . LYS A 1 194 ? -4.272 -5.905 -6.694 1.00 92.69 194 LYS A CA 1
ATOM 1589 C C . LYS A 1 194 ? -5.163 -6.858 -5.891 1.00 92.69 194 LYS A C 1
ATOM 1591 O O . LYS A 1 194 ? -5.917 -7.624 -6.478 1.00 92.69 194 LYS A O 1
ATOM 1596 N N . ARG A 1 195 ? -5.012 -6.883 -4.567 1.00 94.44 195 ARG A N 1
ATOM 1597 C CA . ARG A 1 195 ? -5.744 -7.759 -3.643 1.00 94.44 195 ARG A CA 1
ATOM 1598 C C . ARG A 1 195 ? -6.702 -6.979 -2.737 1.00 94.44 195 ARG A C 1
ATOM 1600 O O . ARG A 1 195 ? -7.300 -7.587 -1.846 1.00 94.44 195 ARG A O 1
ATOM 1607 N N . VAL A 1 196 ? -6.816 -5.664 -2.938 1.00 96.50 196 VAL A N 1
ATOM 1608 C CA . VAL A 1 196 ? -7.839 -4.832 -2.300 1.00 96.50 196 VAL A CA 1
ATOM 1609 C C . VAL A 1 196 ? -9.207 -5.265 -2.832 1.00 96.50 196 VAL A C 1
ATOM 1611 O O . VAL A 1 196 ? -9.398 -5.374 -4.043 1.00 96.50 196 VAL A O 1
ATOM 1614 N N . LYS A 1 197 ? -10.140 -5.580 -1.931 1.00 93.50 197 LYS A N 1
ATOM 1615 C CA . LYS A 1 197 ? -11.471 -6.093 -2.277 1.00 93.50 197 LYS A CA 1
ATOM 1616 C C . LYS A 1 197 ? -12.450 -4.944 -2.498 1.00 93.50 197 LYS A C 1
ATOM 1618 O O . LYS A 1 197 ? -12.608 -4.110 -1.618 1.00 93.50 197 LYS A O 1
ATOM 1623 N N . GLY A 1 198 ? -13.106 -4.926 -3.659 1.00 96.56 198 GLY A N 1
ATOM 1624 C CA . GLY A 1 198 ? -14.288 -4.108 -3.968 1.00 96.56 198 GLY A CA 1
ATOM 1625 C C . GLY A 1 198 ? -14.112 -2.583 -4.015 1.00 96.56 198 GLY A C 1
ATOM 1626 O O . GLY A 1 198 ? -14.909 -1.915 -4.667 1.00 96.56 198 GLY A O 1
ATOM 1627 N N . TYR A 1 199 ? -13.085 -2.019 -3.383 1.00 98.12 199 TYR A N 1
ATOM 1628 C CA . TYR A 1 199 ? -12.761 -0.600 -3.476 1.00 98.12 199 TYR A CA 1
ATOM 1629 C C . TYR A 1 199 ? -12.130 -0.225 -4.824 1.00 98.12 199 TYR A C 1
ATOM 1631 O O . TYR A 1 199 ? -11.367 -0.997 -5.410 1.00 98.12 199 TYR A O 1
ATOM 1639 N N . LYS A 1 200 ? -12.368 1.015 -5.265 1.00 97.62 200 LYS A N 1
ATOM 1640 C CA . LYS A 1 200 ? -11.612 1.679 -6.333 1.00 97.62 200 LYS A CA 1
ATOM 1641 C C . LYS A 1 200 ? -10.659 2.718 -5.742 1.00 97.62 200 LYS A C 1
ATOM 1643 O O . LYS A 1 200 ? -11.007 3.427 -4.799 1.00 97.62 200 LYS A O 1
ATOM 1648 N N . LEU A 1 201 ? -9.449 2.798 -6.295 1.00 97.44 201 LEU A N 1
ATOM 1649 C CA . LEU A 1 201 ? -8.453 3.795 -5.904 1.00 97.44 201 LEU A CA 1
ATOM 1650 C C . LEU A 1 201 ? -8.882 5.167 -6.436 1.00 97.44 201 LEU A C 1
ATOM 1652 O O . LEU A 1 201 ? -8.902 5.366 -7.647 1.00 97.44 201 LEU A O 1
ATOM 1656 N N . ALA A 1 202 ? -9.199 6.099 -5.540 1.00 97.75 202 ALA A N 1
ATOM 1657 C CA . ALA A 1 202 ? -9.559 7.473 -5.885 1.00 97.75 202 ALA A CA 1
ATOM 1658 C C . ALA A 1 202 ? -8.348 8.415 -5.888 1.00 97.75 202 ALA A C 1
ATOM 1660 O O . ALA A 1 202 ? -8.320 9.394 -6.629 1.00 97.75 202 ALA A O 1
ATOM 1661 N N . HIS A 1 203 ? -7.340 8.135 -5.059 1.00 97.94 203 HIS A N 1
ATOM 1662 C CA . HIS A 1 203 ? -6.152 8.975 -4.960 1.00 97.94 203 HIS A CA 1
ATOM 1663 C C . HIS A 1 203 ? -4.927 8.178 -4.526 1.00 97.94 203 HIS A C 1
ATOM 1665 O O . HIS A 1 203 ? -5.031 7.290 -3.683 1.00 97.94 203 HIS A O 1
ATOM 1671 N N . THR A 1 204 ? -3.758 8.529 -5.063 1.00 96.88 204 THR A N 1
ATOM 1672 C CA . THR A 1 204 ? -2.462 8.028 -4.601 1.00 96.88 204 THR A CA 1
ATOM 1673 C C . THR A 1 204 ? -1.400 9.112 -4.739 1.00 96.88 204 THR A C 1
ATOM 1675 O O . THR A 1 204 ? -1.303 9.758 -5.781 1.00 96.88 204 THR A O 1
ATOM 1678 N N . GLU A 1 205 ? -0.547 9.256 -3.729 1.00 96.06 205 GLU A N 1
ATOM 1679 C CA . GLU A 1 205 ? 0.608 10.159 -3.771 1.00 96.06 205 GLU A CA 1
ATOM 1680 C C . GLU A 1 205 ? 1.779 9.632 -2.934 1.00 96.06 205 GLU A C 1
ATOM 1682 O O . GLU A 1 205 ? 1.599 8.805 -2.041 1.00 96.06 205 GLU A O 1
ATOM 1687 N N . LYS A 1 206 ? 3.002 10.079 -3.244 1.00 95.62 206 LYS A N 1
ATOM 1688 C CA . LYS A 1 206 ? 4.191 9.784 -2.429 1.00 95.62 206 LYS A CA 1
ATOM 1689 C C . LYS A 1 206 ? 4.254 10.784 -1.279 1.00 95.62 206 LYS A C 1
ATOM 1691 O O . LYS A 1 206 ? 4.114 11.979 -1.523 1.00 95.62 206 LYS A O 1
ATOM 1696 N N . LEU A 1 207 ? 4.519 10.304 -0.069 1.00 95.81 207 LEU A N 1
ATOM 1697 C CA . LEU A 1 207 ? 4.758 11.178 1.078 1.00 95.81 207 LEU A CA 1
ATOM 1698 C C . LEU A 1 207 ? 6.245 11.558 1.184 1.00 95.81 207 LEU A C 1
ATOM 1700 O O . LEU A 1 207 ? 7.104 10.816 0.683 1.00 95.81 207 LEU A O 1
ATOM 1704 N N . PRO A 1 208 ? 6.566 12.697 1.826 1.00 94.00 208 PRO A N 1
ATOM 1705 C CA . PRO A 1 208 ? 7.932 13.029 2.205 1.00 94.00 208 PRO A CA 1
ATOM 1706 C C . PRO A 1 208 ? 8.596 11.903 3.004 1.00 94.00 208 PRO A C 1
ATOM 1708 O O . PRO A 1 208 ? 7.958 11.154 3.740 1.00 94.00 208 PRO A O 1
ATOM 1711 N N . ARG A 1 209 ? 9.914 11.778 2.857 1.00 89.88 209 ARG A N 1
ATOM 1712 C CA . ARG A 1 209 ? 10.692 10.711 3.503 1.00 89.88 209 ARG A CA 1
ATOM 1713 C C . ARG A 1 209 ? 10.766 10.857 5.026 1.00 89.88 209 ARG A C 1
ATOM 1715 O O . ARG A 1 209 ? 10.858 9.857 5.721 1.00 89.88 209 ARG A O 1
ATOM 1722 N N . ASN A 1 210 ? 10.669 12.085 5.524 1.00 90.88 210 ASN A N 1
ATOM 1723 C CA . ASN A 1 210 ? 10.709 12.467 6.935 1.00 90.88 210 ASN A CA 1
ATOM 1724 C C . ASN A 1 210 ? 9.307 12.569 7.572 1.00 90.88 210 ASN A C 1
ATOM 1726 O O . ASN A 1 210 ? 9.060 13.425 8.418 1.00 90.88 210 ASN A O 1
ATOM 1730 N N . SER A 1 211 ? 8.370 11.728 7.131 1.00 92.50 211 SER A N 1
ATOM 1731 C CA . SER A 1 211 ? 6.975 11.728 7.594 1.00 92.50 211 SER A CA 1
ATOM 1732 C C . SER A 1 211 ? 6.737 11.001 8.926 1.00 92.50 211 SER A C 1
ATOM 1734 O O . SER A 1 211 ? 5.599 10.959 9.404 1.00 92.50 211 SER A O 1
ATOM 1736 N N . TYR A 1 212 ? 7.786 10.440 9.528 1.00 93.19 212 TYR A N 1
ATOM 1737 C CA . TYR A 1 212 ? 7.702 9.592 10.716 1.00 93.19 212 TYR A CA 1
ATOM 1738 C C . TYR A 1 212 ? 8.736 9.991 11.758 1.00 93.19 212 TYR A C 1
ATOM 1740 O O . TYR A 1 212 ? 9.773 10.551 11.409 1.00 93.19 212 TYR A O 1
ATOM 1748 N N . GLU A 1 213 ? 8.466 9.662 13.015 1.00 91.38 213 GLU A N 1
ATOM 1749 C CA . GLU A 1 213 ? 9.329 9.962 14.155 1.00 91.38 213 GLU A CA 1
ATOM 1750 C C . GLU A 1 213 ? 9.359 8.804 15.156 1.00 91.38 213 GLU A C 1
ATOM 1752 O O . G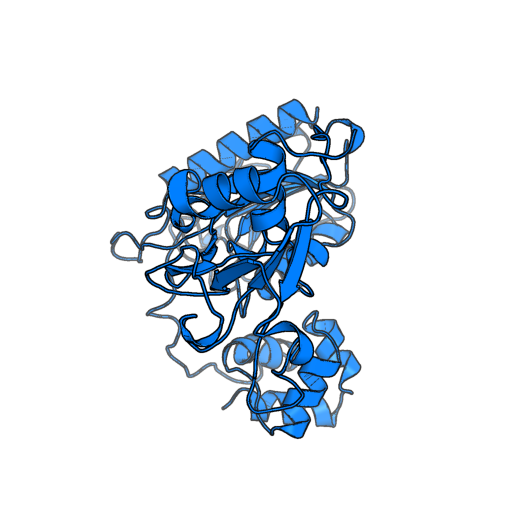LU A 1 213 ? 8.363 8.107 15.355 1.00 91.38 213 GLU A O 1
ATOM 1757 N N . TYR A 1 214 ? 10.509 8.581 15.781 1.00 88.75 214 TYR A N 1
ATOM 1758 C CA . TYR A 1 214 ? 10.625 7.721 16.955 1.00 88.75 214 TYR A CA 1
ATOM 1759 C C . TYR A 1 214 ? 9.950 8.376 18.176 1.00 88.75 214 TYR A C 1
ATOM 1761 O O . TYR A 1 214 ? 9.645 9.570 18.141 1.00 88.75 214 TYR A O 1
ATOM 1769 N N . PRO A 1 215 ? 9.719 7.634 19.280 1.00 84.44 215 PRO A N 1
ATOM 1770 C CA . PRO A 1 215 ? 9.110 8.193 20.492 1.00 84.44 215 PRO A CA 1
ATOM 1771 C C . PRO A 1 215 ? 9.859 9.397 21.090 1.00 84.44 215 PRO A C 1
ATOM 1773 O O . PRO A 1 215 ? 9.259 10.190 21.808 1.00 84.44 215 PRO A O 1
ATOM 1776 N N . ASP A 1 216 ? 11.155 9.533 20.802 1.00 85.75 216 ASP A N 1
ATOM 1777 C CA . ASP A 1 216 ? 12.006 10.650 21.228 1.00 85.75 216 ASP A CA 1
ATOM 1778 C C . ASP A 1 216 ? 11.906 11.893 20.314 1.00 85.75 216 ASP A C 1
ATOM 1780 O O . ASP A 1 216 ? 12.550 12.906 20.580 1.00 85.75 216 ASP A O 1
ATOM 1784 N N . GLY A 1 217 ? 11.113 11.825 19.237 1.00 85.81 217 GLY A N 1
ATOM 1785 C CA . GLY A 1 217 ? 10.947 12.886 18.239 1.00 85.81 217 GLY A CA 1
ATOM 1786 C C . GLY A 1 217 ? 11.969 12.855 17.096 1.00 85.81 217 GLY A C 1
ATOM 1787 O O . GLY A 1 217 ? 11.903 13.688 16.189 1.00 85.81 217 GLY A O 1
ATOM 1788 N N . THR A 1 218 ? 12.905 11.903 17.087 1.00 89.94 218 THR A N 1
ATOM 1789 C CA . THR A 1 218 ? 13.884 11.765 16.003 1.00 89.94 218 THR A CA 1
ATOM 1790 C C . THR A 1 218 ? 13.192 11.314 14.715 1.00 89.94 218 THR A C 1
ATOM 1792 O O . THR A 1 218 ? 12.519 10.284 14.690 1.00 89.94 218 THR A O 1
ATOM 1795 N N . LEU A 1 219 ? 13.386 12.052 13.615 1.00 92.50 219 LEU A N 1
ATOM 1796 C CA . LEU A 1 219 ? 12.766 11.739 12.322 1.00 92.50 219 LEU A CA 1
ATOM 1797 C C . LEU A 1 219 ? 13.315 10.440 11.715 1.00 92.50 219 LEU A C 1
ATOM 1799 O O . LEU A 1 219 ? 14.524 10.209 11.683 1.00 92.50 219 LEU A O 1
ATOM 1803 N N . VAL A 1 220 ? 12.418 9.627 11.156 1.00 89.25 220 VAL A N 1
ATOM 1804 C CA . VAL A 1 220 ? 12.740 8.360 10.491 1.00 89.25 220 VAL A CA 1
ATOM 1805 C C . VAL A 1 220 ? 12.609 8.518 8.985 1.00 89.25 220 VAL A C 1
ATOM 1807 O O . VAL A 1 220 ? 11.583 8.972 8.479 1.00 89.25 220 VAL A O 1
ATOM 1810 N N . ASP A 1 221 ? 13.648 8.106 8.260 1.00 89.12 221 ASP A N 1
ATOM 1811 C CA . ASP A 1 221 ? 13.637 8.092 6.803 1.00 89.12 221 ASP A CA 1
ATOM 1812 C C . ASP A 1 221 ? 12.946 6.825 6.261 1.00 89.12 221 ASP A C 1
ATOM 1814 O O . ASP A 1 221 ? 13.575 5.775 6.104 1.00 89.12 221 ASP A O 1
ATOM 1818 N N . VAL A 1 222 ? 11.659 6.937 5.909 1.00 88.44 222 VAL A N 1
ATOM 1819 C CA . VAL A 1 222 ? 10.877 5.827 5.341 1.00 88.44 222 VAL A CA 1
ATOM 1820 C C . VAL A 1 222 ? 10.077 6.269 4.120 1.00 88.44 222 VAL A C 1
ATOM 1822 O O . VAL A 1 222 ? 9.231 7.162 4.167 1.00 88.44 222 VAL A O 1
ATOM 1825 N N . ALA A 1 223 ? 10.279 5.570 3.001 1.00 91.81 223 ALA A N 1
ATOM 1826 C CA . ALA A 1 223 ? 9.457 5.760 1.811 1.00 91.81 223 ALA A CA 1
ATOM 1827 C C . ALA A 1 223 ? 8.056 5.174 2.020 1.00 91.81 223 ALA A C 1
ATOM 1829 O O . ALA A 1 223 ? 7.905 3.975 2.261 1.00 91.81 223 ALA A O 1
ATOM 1830 N N . THR A 1 224 ? 7.034 6.008 1.850 1.00 94.94 224 THR A N 1
ATOM 1831 C CA . THR A 1 224 ? 5.618 5.646 1.993 1.00 94.94 224 THR A CA 1
ATOM 1832 C C . THR A 1 224 ? 4.766 6.385 0.969 1.00 94.94 224 THR A C 1
ATOM 1834 O O . THR A 1 224 ? 5.223 7.306 0.286 1.00 94.94 224 THR A O 1
ATOM 1837 N N . ILE A 1 225 ? 3.528 5.933 0.819 1.00 96.94 225 ILE A N 1
ATOM 1838 C CA . ILE A 1 225 ? 2.523 6.571 -0.022 1.00 96.94 225 ILE A CA 1
ATOM 1839 C C . ILE A 1 225 ? 1.261 6.808 0.797 1.00 96.94 225 ILE A C 1
ATOM 1841 O O . ILE A 1 225 ? 0.999 6.077 1.748 1.00 96.94 225 ILE A O 1
ATOM 1845 N N . PHE A 1 226 ? 0.462 7.782 0.389 1.00 98.56 226 PHE A N 1
ATOM 1846 C CA . PHE A 1 226 ? -0.888 7.974 0.893 1.00 98.56 226 PHE A CA 1
ATOM 1847 C C . PHE A 1 226 ? -1.887 7.588 -0.195 1.00 98.56 226 PHE A C 1
ATOM 1849 O O . PHE A 1 226 ? -1.704 7.953 -1.360 1.00 98.56 226 PHE A O 1
ATOM 1856 N N . GLN A 1 227 ? -2.911 6.814 0.161 1.00 98.62 227 GLN A N 1
ATOM 1857 C CA . GLN A 1 227 ? -3.956 6.395 -0.768 1.00 98.62 227 GLN A CA 1
ATOM 1858 C C . GLN A 1 227 ? -5.346 6.566 -0.177 1.00 98.62 227 GLN A C 1
ATOM 1860 O O . GLN A 1 227 ? -5.564 6.254 0.990 1.00 98.62 227 GLN A O 1
ATOM 1865 N N . VAL A 1 228 ? -6.289 6.975 -1.026 1.00 98.75 228 VAL A N 1
ATOM 1866 C CA . VAL A 1 228 ? -7.722 7.014 -0.718 1.00 98.75 228 VAL A CA 1
ATOM 1867 C C . VAL A 1 228 ? -8.447 6.034 -1.633 1.00 98.75 228 VAL A C 1
ATOM 1869 O O . VAL A 1 228 ? -8.340 6.108 -2.858 1.00 98.75 228 VAL A O 1
ATOM 1872 N N . TRP A 1 229 ? -9.187 5.120 -1.023 1.00 98.69 229 TRP A N 1
ATOM 1873 C CA . TRP A 1 229 ? -9.958 4.050 -1.638 1.00 98.69 229 TRP A CA 1
ATOM 1874 C C . TRP A 1 229 ? -11.439 4.254 -1.314 1.00 98.69 229 TRP A C 1
ATOM 1876 O O . TRP A 1 229 ? -11.767 4.545 -0.168 1.00 98.69 229 TRP A O 1
ATOM 1886 N N . THR A 1 230 ? -12.333 4.096 -2.291 1.00 98.56 230 THR A N 1
ATOM 1887 C CA . THR A 1 230 ? -13.787 4.263 -2.098 1.00 98.56 230 THR A CA 1
ATOM 1888 C C . THR A 1 230 ? -14.585 3.190 -2.832 1.00 98.56 230 THR A C 1
ATOM 1890 O O . THR A 1 230 ? -14.169 2.706 -3.887 1.00 98.56 230 THR A O 1
ATOM 1893 N N . LYS A 1 231 ? -15.715 2.771 -2.253 1.00 97.81 231 LYS A N 1
ATOM 1894 C CA . LYS A 1 231 ? -16.686 1.864 -2.896 1.00 97.81 231 LYS A CA 1
ATOM 1895 C C . LYS A 1 231 ? -17.977 2.582 -3.299 1.00 97.81 231 LYS A C 1
ATOM 1897 O O . LYS A 1 231 ? -18.816 1.985 -3.964 1.00 97.81 231 LYS A O 1
ATOM 1902 N N . VAL A 1 232 ? -18.104 3.857 -2.934 1.00 98.12 232 VAL A N 1
ATOM 1903 C CA . VAL A 1 232 ? -19.208 4.752 -3.303 1.00 98.12 232 VAL A CA 1
ATOM 1904 C C . VAL A 1 232 ? -18.702 5.854 -4.230 1.00 98.12 232 VAL A C 1
ATOM 1906 O O . VAL A 1 232 ? -17.504 6.156 -4.244 1.00 98.12 232 VAL A O 1
ATOM 1909 N N . ASN A 1 233 ? -19.610 6.427 -5.017 1.00 97.81 233 ASN A N 1
ATOM 1910 C CA . ASN A 1 233 ? -19.350 7.520 -5.960 1.00 97.81 233 ASN A CA 1
ATOM 1911 C C . ASN A 1 233 ? -18.140 7.254 -6.877 1.00 97.81 233 ASN A C 1
ATOM 1913 O O . ASN A 1 233 ? -17.331 8.130 -7.186 1.00 97.81 233 ASN A O 1
ATOM 1917 N N . THR A 1 234 ? -17.953 5.991 -7.268 1.00 97.19 234 THR A N 1
ATOM 1918 C CA . THR A 1 234 ? -16.744 5.549 -7.976 1.00 97.19 234 THR A CA 1
ATOM 1919 C C . THR A 1 234 ? -16.672 6.048 -9.419 1.00 97.19 234 THR A C 1
ATOM 1921 O O . THR A 1 234 ? -15.609 6.016 -10.032 1.00 97.19 234 THR A O 1
ATOM 1924 N N . GLU A 1 235 ? -17.799 6.487 -9.966 1.00 96.62 235 GLU A N 1
ATOM 1925 C CA . GLU A 1 235 ? -17.944 7.160 -11.254 1.00 96.62 235 GLU A CA 1
ATOM 1926 C C . GLU A 1 235 ? -17.355 8.577 -11.261 1.00 96.62 235 GLU A C 1
ATOM 1928 O O . GLU A 1 235 ? -17.041 9.091 -12.329 1.00 96.62 235 GLU A O 1
ATOM 1933 N N . LYS A 1 236 ? -17.147 9.188 -10.086 1.00 96.56 236 LYS A N 1
ATOM 1934 C CA . LYS A 1 236 ? -16.503 10.505 -9.932 1.00 96.56 236 LYS A CA 1
ATOM 1935 C C . LYS A 1 236 ? -14.973 10.429 -9.911 1.00 96.56 236 LYS A C 1
ATOM 1937 O O . LYS A 1 236 ? -14.307 11.458 -9.850 1.00 96.56 236 LYS A O 1
ATOM 1942 N N . ILE A 1 237 ? -14.397 9.225 -9.924 1.00 96.12 237 ILE A N 1
ATOM 1943 C CA . ILE A 1 237 ? -12.944 9.043 -9.934 1.00 96.12 237 ILE A CA 1
ATOM 1944 C C . ILE A 1 237 ? -12.404 9.429 -11.313 1.00 96.12 237 ILE A C 1
ATOM 1946 O O . ILE A 1 237 ? -12.777 8.832 -12.323 1.00 96.12 237 ILE A O 1
ATOM 1950 N N . GLU A 1 238 ? -11.477 10.387 -11.343 1.00 88.62 238 GLU A N 1
ATOM 1951 C CA . GLU A 1 238 ? -10.760 10.761 -12.561 1.00 88.62 238 GLU A CA 1
ATOM 1952 C C . GLU A 1 238 ? -10.004 9.551 -13.125 1.00 88.62 238 GLU A C 1
ATOM 1954 O O . GLU A 1 238 ? -9.110 8.987 -12.485 1.00 88.62 238 GLU A O 1
ATOM 1959 N N . THR A 1 239 ? -10.344 9.154 -14.349 1.00 83.88 239 THR A N 1
ATOM 1960 C CA . THR A 1 239 ? -9.618 8.109 -15.069 1.00 83.88 239 THR A CA 1
ATOM 1961 C C . THR A 1 239 ? -8.612 8.758 -16.006 1.00 83.88 239 THR A C 1
ATOM 1963 O O . THR A 1 239 ? -8.947 9.632 -16.802 1.00 83.88 239 THR A O 1
ATOM 1966 N N . LYS A 1 240 ? -7.344 8.353 -15.896 1.00 81.12 240 LYS A N 1
ATOM 1967 C CA . LYS A 1 240 ? -6.329 8.716 -16.887 1.00 81.12 240 LYS A CA 1
ATOM 1968 C C . LYS A 1 240 ? -6.363 7.698 -18.011 1.00 81.12 240 LYS A C 1
ATOM 1970 O O . LYS A 1 240 ? -6.373 6.495 -17.750 1.00 81.12 240 LYS A O 1
ATOM 1975 N N . GLU A 1 241 ? -6.337 8.187 -19.242 1.00 81.44 241 GLU A N 1
ATOM 1976 C CA . GLU A 1 241 ? -6.170 7.335 -20.410 1.00 81.44 241 GLU A CA 1
ATOM 1977 C C . GLU A 1 241 ? -4.820 6.606 -20.326 1.00 81.44 241 GLU A C 1
ATOM 1979 O O . GLU A 1 241 ? -3.761 7.222 -20.164 1.00 81.44 241 GLU A O 1
ATOM 1984 N N . ILE A 1 242 ? -4.862 5.275 -20.382 1.00 83.38 242 ILE A N 1
ATOM 1985 C CA . ILE A 1 242 ? -3.663 4.441 -20.341 1.00 83.38 242 ILE A CA 1
ATOM 1986 C C . ILE A 1 242 ? -3.204 4.226 -21.777 1.00 83.38 242 ILE A C 1
ATOM 1988 O O . ILE A 1 242 ? -3.770 3.412 -22.505 1.00 83.38 242 ILE A O 1
ATOM 1992 N N . LYS A 1 243 ? -2.142 4.929 -22.166 1.00 91.12 243 LYS A N 1
ATOM 1993 C CA . LYS A 1 243 ? -1.474 4.700 -23.448 1.00 91.12 243 LYS A CA 1
ATOM 1994 C C . LYS A 1 243 ? -0.717 3.376 -23.421 1.00 91.12 243 LYS A C 1
ATOM 1996 O O . LYS A 1 243 ? -0.104 3.017 -22.414 1.00 91.12 243 LYS A O 1
ATOM 2001 N N . THR A 1 244 ? -0.731 2.657 -24.539 1.00 93.19 244 THR A N 1
ATOM 2002 C CA . THR A 1 244 ? 0.042 1.418 -24.709 1.00 93.19 244 THR A CA 1
ATOM 2003 C C . THR A 1 244 ? 1.171 1.635 -25.713 1.00 93.19 244 THR A C 1
ATOM 2005 O O . THR A 1 244 ? 1.142 2.587 -26.480 1.00 93.19 244 THR A O 1
ATOM 2008 N N . CYS A 1 245 ? 2.220 0.816 -25.669 1.00 95.56 245 CYS A N 1
ATOM 2009 C CA . CYS A 1 245 ? 3.341 0.885 -26.617 1.00 95.56 245 CYS A CA 1
ATOM 2010 C C . CYS A 1 245 ? 3.807 -0.520 -27.030 1.00 95.56 245 CYS A C 1
ATOM 2012 O O . CYS A 1 245 ? 4.994 -0.790 -27.248 1.00 95.56 245 CYS A O 1
ATOM 2014 N N . VAL A 1 246 ? 2.860 -1.458 -27.108 1.00 95.00 246 VAL A N 1
ATOM 2015 C CA . VAL A 1 246 ? 3.133 -2.864 -27.419 1.00 95.00 246 VAL A CA 1
ATOM 2016 C C . VAL A 1 246 ? 3.603 -3.053 -28.858 1.00 95.00 246 VAL A C 1
ATOM 2018 O O . VAL A 1 246 ? 4.327 -4.023 -29.120 1.00 95.00 246 VAL A O 1
ATOM 2021 N N . SER A 1 247 ? 3.261 -2.146 -29.785 1.00 96.62 247 SER A N 1
ATOM 2022 C CA . SER A 1 247 ? 3.814 -2.175 -31.145 1.00 96.62 247 SER A CA 1
ATOM 2023 C C . SER A 1 247 ? 5.256 -1.656 -31.215 1.00 96.62 247 SER A C 1
ATOM 2025 O O . SER A 1 247 ? 5.971 -2.002 -32.155 1.00 96.62 247 SER A O 1
ATOM 2027 N N . TYR A 1 248 ? 5.719 -0.916 -30.200 1.00 97.75 248 TYR A N 1
ATOM 2028 C CA . TYR A 1 248 ? 7.066 -0.338 -30.135 1.00 97.75 248 TYR A CA 1
ATOM 2029 C C . TYR A 1 248 ? 8.071 -1.217 -29.404 1.00 97.75 248 TYR A C 1
ATOM 2031 O O . TYR A 1 248 ? 9.225 -1.294 -29.826 1.00 97.75 248 TYR A O 1
ATOM 2039 N N . ALA A 1 249 ? 7.668 -1.889 -28.326 1.00 97.44 249 ALA A N 1
ATOM 2040 C CA . ALA A 1 249 ? 8.601 -2.653 -27.509 1.00 97.44 249 ALA A CA 1
ATOM 2041 C C . ALA A 1 249 ? 7.972 -3.872 -26.833 1.00 97.44 249 ALA A C 1
ATOM 2043 O O . ALA A 1 249 ? 6.754 -4.028 -26.722 1.00 97.44 249 ALA A O 1
ATOM 2044 N N . LYS A 1 250 ? 8.838 -4.768 -26.360 1.00 97.44 250 LYS A N 1
ATOM 2045 C CA . LYS A 1 250 ? 8.475 -5.856 -25.455 1.00 97.44 250 LYS A CA 1
ATOM 2046 C C . LYS A 1 250 ? 9.504 -5.975 -24.341 1.00 97.44 250 LYS A C 1
ATOM 2048 O O . LYS A 1 250 ? 10.699 -6.050 -24.604 1.00 97.44 250 LYS A O 1
ATOM 2053 N N . VAL A 1 251 ? 9.017 -6.045 -23.106 1.00 96.75 251 VAL A N 1
ATOM 2054 C CA . VAL A 1 251 ? 9.841 -6.177 -21.901 1.00 96.75 251 VAL A CA 1
ATOM 2055 C C . VAL A 1 251 ? 9.759 -7.608 -21.374 1.00 96.75 251 VAL A C 1
ATOM 2057 O O . VAL A 1 251 ? 8.673 -8.161 -21.196 1.00 96.75 251 VAL A O 1
ATOM 2060 N N . TYR A 1 252 ? 10.912 -8.198 -21.085 1.00 95.88 252 TYR A N 1
ATOM 2061 C CA . TYR A 1 252 ? 11.060 -9.523 -20.493 1.00 95.88 252 TYR A CA 1
ATOM 2062 C C . TYR A 1 252 ? 11.648 -9.392 -19.094 1.00 95.88 252 TYR A C 1
ATOM 2064 O O . TYR A 1 252 ? 12.637 -8.694 -18.915 1.00 95.88 252 TYR A O 1
ATOM 2072 N N . SER A 1 253 ? 11.094 -10.091 -18.102 1.00 93.50 253 SER A N 1
ATOM 2073 C CA . SER A 1 253 ? 11.785 -10.273 -16.819 1.00 93.50 253 SER A CA 1
ATOM 2074 C C . SER A 1 253 ? 12.880 -11.327 -16.970 1.00 93.50 253 SER A C 1
ATOM 2076 O O . SER A 1 253 ? 12.611 -12.436 -17.434 1.00 93.50 253 SER A O 1
ATOM 2078 N N . LEU A 1 254 ? 14.108 -10.990 -16.597 1.00 93.75 254 LEU A N 1
ATOM 2079 C CA . LEU A 1 254 ? 15.301 -11.805 -16.799 1.00 93.75 254 LEU A CA 1
ATOM 2080 C C . LEU A 1 254 ? 15.924 -12.174 -15.455 1.00 93.75 254 LEU A C 1
ATOM 2082 O O . LEU A 1 254 ? 16.110 -11.328 -14.581 1.00 93.75 254 LEU A O 1
ATOM 2086 N N . SER A 1 255 ? 16.238 -13.453 -15.290 1.00 89.12 255 SER A N 1
ATOM 2087 C CA . SER A 1 255 ? 16.970 -13.966 -14.134 1.00 89.12 255 SER A CA 1
ATOM 2088 C C . SER A 1 255 ? 17.528 -15.335 -14.492 1.00 89.12 255 SER A C 1
ATOM 2090 O O . SER A 1 255 ? 16.781 -16.206 -14.949 1.00 89.12 255 SER A O 1
ATOM 2092 N N . ASP A 1 256 ? 18.819 -15.552 -14.274 1.00 81.88 256 ASP A N 1
ATOM 2093 C CA . ASP A 1 256 ? 19.421 -16.881 -14.406 1.00 81.88 256 ASP A CA 1
ATOM 2094 C C . ASP A 1 256 ? 19.098 -17.766 -13.194 1.00 81.88 256 ASP A C 1
ATOM 2096 O O . ASP A 1 256 ? 18.897 -18.971 -13.341 1.00 81.88 256 ASP A O 1
ATOM 2100 N N . GLY A 1 257 ? 18.895 -17.150 -12.030 1.00 68.12 257 GLY A N 1
ATOM 2101 C CA . GLY A 1 257 ? 18.179 -17.657 -10.870 1.00 68.12 257 GLY A CA 1
ATOM 2102 C C . GLY A 1 257 ? 18.855 -18.788 -10.103 1.00 68.12 257 GLY A C 1
ATOM 2103 O O . GLY A 1 257 ? 18.535 -18.951 -8.930 1.00 68.12 257 GLY A O 1
ATOM 2104 N N . GLY A 1 258 ? 19.728 -19.585 -10.714 1.00 71.12 258 GLY A N 1
ATOM 2105 C CA . GLY A 1 258 ? 20.337 -20.780 -10.114 1.00 71.12 258 GLY A CA 1
ATOM 2106 C C . GLY A 1 258 ? 19.350 -21.912 -9.771 1.00 71.12 258 GLY A C 1
ATOM 2107 O O . GLY A 1 258 ? 19.767 -23.051 -9.611 1.00 71.12 258 GLY A O 1
ATOM 2108 N N . THR A 1 259 ? 18.040 -21.636 -9.698 1.00 73.12 259 THR A N 1
ATOM 2109 C CA . THR A 1 259 ? 16.970 -22.606 -9.420 1.00 73.12 259 THR A CA 1
ATOM 2110 C C . THR A 1 259 ? 15.762 -22.357 -10.333 1.00 73.12 259 THR A C 1
ATOM 2112 O O . THR A 1 259 ? 15.500 -21.202 -10.684 1.00 73.12 259 THR A O 1
ATOM 2115 N N . PRO A 1 260 ? 14.939 -23.379 -10.649 1.00 69.75 260 PRO A N 1
ATOM 2116 C CA . PRO A 1 260 ? 13.741 -23.201 -11.477 1.00 69.75 260 PRO A CA 1
ATOM 2117 C C . PRO A 1 260 ? 12.769 -22.134 -10.944 1.00 69.75 260 PRO A C 1
ATOM 2119 O O . PRO A 1 260 ? 12.147 -21.403 -11.713 1.00 69.75 260 PRO A O 1
ATOM 2122 N N . ALA A 1 261 ? 12.663 -21.994 -9.617 1.00 67.50 261 ALA A N 1
ATOM 2123 C CA . ALA A 1 261 ? 11.767 -21.028 -8.981 1.00 67.50 261 ALA A CA 1
ATOM 2124 C C . ALA A 1 261 ? 12.193 -19.566 -9.216 1.00 67.50 261 ALA A C 1
ATOM 2126 O O . ALA A 1 261 ? 11.341 -18.668 -9.245 1.00 67.50 261 ALA A O 1
ATOM 2127 N N . SER A 1 262 ? 13.487 -19.327 -9.429 1.00 74.25 262 SER A N 1
ATOM 2128 C CA . SER A 1 262 ? 14.103 -18.010 -9.618 1.00 74.25 262 SER A CA 1
ATOM 2129 C C . SER A 1 262 ? 14.573 -17.752 -11.051 1.00 74.25 262 SER A C 1
ATOM 2131 O O . SER A 1 262 ? 14.870 -16.603 -11.367 1.00 74.25 262 SER A O 1
ATOM 2133 N N . THR A 1 263 ? 14.610 -18.751 -11.935 1.00 82.88 263 THR A N 1
ATOM 2134 C CA . THR A 1 263 ? 14.928 -18.557 -13.359 1.00 82.88 263 THR A CA 1
ATOM 2135 C C . THR A 1 263 ? 13.753 -17.911 -14.102 1.00 82.88 263 THR A C 1
ATOM 2137 O O . THR A 1 263 ? 12.589 -18.283 -13.922 1.00 82.88 263 THR A O 1
ATOM 2140 N N . ARG A 1 264 ? 14.034 -16.918 -14.954 1.00 86.31 264 ARG A N 1
ATOM 2141 C CA . ARG A 1 264 ? 13.046 -16.210 -15.786 1.00 86.31 264 ARG A CA 1
ATOM 2142 C C . ARG A 1 264 ? 13.622 -15.955 -17.176 1.00 86.31 264 ARG A C 1
ATOM 2144 O O . ARG A 1 264 ? 14.731 -15.449 -17.290 1.00 86.31 264 ARG A O 1
ATOM 2151 N N . ASN A 1 265 ? 12.861 -16.311 -18.216 1.00 90.56 265 ASN A N 1
ATOM 2152 C CA . ASN A 1 265 ? 13.162 -16.038 -19.630 1.00 90.56 265 ASN A CA 1
ATOM 2153 C C . ASN A 1 265 ? 14.636 -16.269 -20.038 1.00 90.56 265 ASN A C 1
ATOM 2155 O O . ASN A 1 265 ? 15.213 -15.465 -20.764 1.00 90.56 265 ASN A O 1
ATOM 2159 N N . LYS A 1 266 ? 15.244 -17.392 -19.622 1.00 89.62 266 LYS A N 1
ATOM 2160 C CA . LYS A 1 266 ? 16.674 -17.694 -19.857 1.00 89.62 266 LYS A CA 1
ATOM 2161 C C . LYS A 1 266 ? 17.099 -17.613 -21.335 1.00 89.62 266 LYS A C 1
ATOM 2163 O O . LYS A 1 266 ? 18.233 -17.270 -21.641 1.00 89.62 266 LYS A O 1
ATOM 2168 N N . LYS A 1 267 ? 16.183 -17.876 -22.274 1.00 92.62 267 LYS A N 1
ATOM 2169 C CA . LYS A 1 267 ? 16.441 -17.768 -23.723 1.00 92.62 267 LYS A CA 1
ATOM 2170 C C . LYS A 1 267 ? 16.660 -16.323 -24.212 1.00 92.62 267 LYS A C 1
ATOM 2172 O O . LYS A 1 267 ? 17.137 -16.146 -25.329 1.00 92.62 267 LYS A O 1
ATOM 2177 N N . MET A 1 268 ? 16.305 -15.320 -23.403 1.00 95.56 268 MET A N 1
ATOM 2178 C CA . MET A 1 268 ? 16.360 -13.892 -23.744 1.00 95.56 268 MET A CA 1
ATOM 2179 C C . MET A 1 268 ? 17.534 -13.139 -23.104 1.00 95.56 268 MET A C 1
ATOM 2181 O O . MET A 1 268 ? 17.663 -11.943 -23.348 1.00 95.56 268 MET A O 1
ATOM 2185 N N . LEU A 1 269 ? 18.390 -13.807 -22.318 1.00 93.00 269 LEU A N 1
ATOM 2186 C CA . LEU A 1 269 ? 19.450 -13.139 -21.547 1.00 93.00 269 LEU A CA 1
ATOM 2187 C C . LEU A 1 269 ? 20.412 -12.314 -22.411 1.00 93.00 269 LEU A C 1
ATOM 2189 O O . LEU A 1 269 ? 20.835 -11.263 -21.971 1.00 93.00 269 LEU A O 1
ATOM 2193 N N . ASN A 1 270 ? 20.693 -12.740 -23.644 1.00 92.50 270 ASN A N 1
ATOM 2194 C CA . ASN A 1 270 ? 21.601 -12.038 -24.563 1.00 92.50 270 ASN A CA 1
ATOM 2195 C C . ASN A 1 270 ? 20.912 -11.665 -25.888 1.00 92.50 270 ASN A C 1
ATOM 2197 O O . ASN A 1 270 ? 21.541 -11.659 -26.940 1.00 92.50 270 ASN A O 1
ATOM 2201 N N . LYS A 1 271 ? 19.588 -11.452 -25.864 1.00 96.31 271 LYS A N 1
ATOM 2202 C CA . LYS A 1 271 ? 18.771 -11.183 -27.068 1.00 96.31 271 LYS A CA 1
ATOM 2203 C C . LYS A 1 271 ? 17.941 -9.902 -26.982 1.00 96.31 271 LYS A C 1
ATOM 2205 O O . LYS A 1 271 ? 17.034 -9.710 -27.787 1.00 96.31 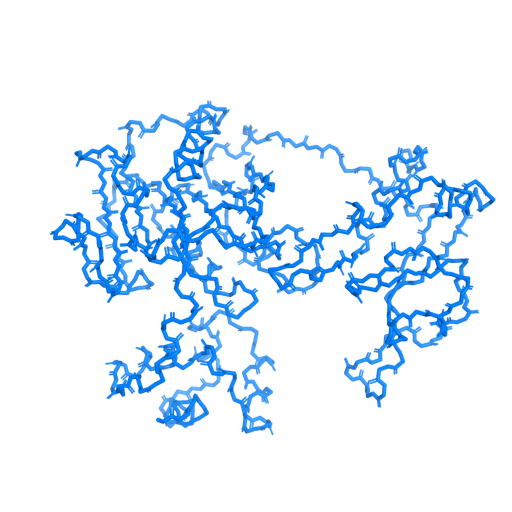271 LYS A O 1
ATOM 2210 N N . CYS A 1 272 ? 18.189 -9.078 -25.973 1.00 97.88 272 CYS A N 1
ATOM 2211 C CA . CYS A 1 272 ? 17.518 -7.798 -25.791 1.00 97.88 272 CYS A CA 1
ATOM 2212 C C . CYS A 1 272 ? 18.420 -6.653 -26.257 1.00 97.88 272 CYS A C 1
ATOM 2214 O O . CYS A 1 272 ? 19.642 -6.790 -26.256 1.00 97.88 272 CYS A O 1
ATOM 2216 N N . ASP A 1 273 ? 17.802 -5.539 -26.643 1.00 98.12 273 ASP A N 1
ATOM 2217 C CA . ASP A 1 273 ? 18.499 -4.332 -27.089 1.00 98.12 273 ASP A CA 1
ATOM 2218 C C . ASP A 1 273 ? 19.011 -3.499 -25.910 1.00 98.12 273 ASP A C 1
ATOM 2220 O O . ASP A 1 273 ? 20.038 -2.842 -26.028 1.00 98.12 273 ASP A O 1
ATOM 2224 N N . VAL A 1 274 ? 18.292 -3.534 -24.781 1.00 97.94 274 VAL A N 1
ATOM 2225 C CA . VAL A 1 274 ? 18.648 -2.831 -23.539 1.00 97.94 274 VAL A CA 1
ATOM 2226 C C . VAL A 1 274 ? 18.346 -3.703 -22.331 1.00 97.94 274 VAL A C 1
ATOM 2228 O O . VAL A 1 274 ? 17.344 -4.426 -22.316 1.00 97.94 274 VAL A O 1
ATOM 2231 N N . TYR A 1 275 ? 19.169 -3.579 -21.292 1.00 98.06 275 TYR A N 1
ATOM 2232 C CA . TYR A 1 275 ? 18.997 -4.255 -20.012 1.00 98.06 275 TYR A CA 1
ATOM 2233 C C . TYR A 1 275 ? 18.847 -3.240 -18.876 1.00 98.06 275 TYR A C 1
ATOM 2235 O O . TYR A 1 275 ? 19.545 -2.234 -18.829 1.00 98.06 275 TYR A O 1
ATOM 2243 N N . LEU A 1 276 ? 17.926 -3.499 -17.947 1.00 97.69 276 LEU A N 1
ATOM 2244 C CA . LEU A 1 276 ? 17.648 -2.642 -16.789 1.00 97.69 276 LEU A CA 1
ATOM 2245 C C . LEU A 1 276 ? 17.612 -3.478 -15.503 1.00 97.69 276 LEU A C 1
ATOM 2247 O O . LEU A 1 276 ? 16.994 -4.546 -15.513 1.00 97.69 276 LEU A O 1
ATOM 2251 N N . PRO A 1 277 ? 18.198 -3.029 -14.379 1.00 95.44 277 PRO A N 1
ATOM 2252 C CA . PRO A 1 277 ? 18.108 -3.745 -13.108 1.00 95.44 277 PRO A CA 1
ATOM 2253 C C . PRO A 1 277 ? 16.656 -3.859 -12.632 1.00 95.44 277 PRO A C 1
ATOM 2255 O O . PRO A 1 277 ? 15.858 -2.939 -12.799 1.00 95.44 277 PRO A O 1
ATOM 2258 N N . SER A 1 278 ? 16.287 -4.969 -11.984 1.00 93.19 278 SER A N 1
ATOM 2259 C CA . SER A 1 278 ? 14.963 -5.054 -11.340 1.00 93.19 278 SER A CA 1
ATOM 2260 C C . SER A 1 278 ? 14.940 -4.351 -9.989 1.00 93.19 278 SER A C 1
ATOM 2262 O O . SER A 1 278 ? 13.944 -3.711 -9.645 1.00 93.19 278 SER A O 1
ATOM 2264 N N . THR A 1 279 ? 16.028 -4.504 -9.231 1.00 92.69 279 THR A N 1
ATOM 2265 C CA . THR A 1 279 ? 16.218 -3.922 -7.904 1.00 92.69 279 THR A CA 1
ATOM 2266 C C . THR A 1 279 ? 17.702 -3.640 -7.690 1.00 92.69 279 THR A C 1
ATOM 2268 O O . THR A 1 279 ? 18.523 -4.534 -7.895 1.00 92.69 279 THR A O 1
ATOM 2271 N N . CYS A 1 280 ? 18.045 -2.435 -7.245 1.00 93.00 280 CYS A N 1
ATOM 2272 C CA . CYS A 1 280 ? 19.394 -2.081 -6.806 1.00 93.00 280 CYS A CA 1
ATOM 2273 C C . CYS A 1 280 ? 19.343 -0.924 -5.795 1.00 93.00 280 CYS A C 1
ATOM 2275 O O . CYS A 1 280 ? 18.321 -0.258 -5.661 1.00 93.00 280 CYS A O 1
ATOM 2277 N N . PHE A 1 281 ? 20.428 -0.693 -5.057 1.00 90.94 281 PHE A N 1
ATOM 2278 C CA . PHE A 1 281 ? 20.546 0.471 -4.164 1.00 90.94 281 PHE A CA 1
ATOM 2279 C C . PHE A 1 281 ? 21.224 1.669 -4.840 1.00 90.94 281 PHE A C 1
ATOM 2281 O O . PHE A 1 281 ? 21.026 2.803 -4.423 1.00 90.94 281 PHE A O 1
ATOM 2288 N N . LYS A 1 282 ? 22.024 1.410 -5.879 1.00 89.06 282 LYS A N 1
ATOM 2289 C CA . LYS A 1 282 ? 22.715 2.391 -6.725 1.00 89.06 282 LYS A CA 1
ATOM 2290 C C . LYS A 1 282 ? 22.812 1.834 -8.146 1.00 89.06 282 LYS A C 1
ATOM 2292 O O . LYS A 1 282 ? 22.715 0.616 -8.327 1.00 89.06 282 LYS A O 1
ATOM 2297 N N . GLY A 1 283 ? 23.021 2.700 -9.135 1.00 87.69 283 GLY A N 1
ATOM 2298 C CA . GLY A 1 283 ? 23.228 2.274 -10.521 1.00 87.69 283 GLY A CA 1
ATOM 2299 C C . GLY A 1 283 ? 21.944 1.807 -11.204 1.00 87.69 283 GLY A C 1
ATOM 2300 O O . GLY A 1 283 ? 21.968 0.864 -11.991 1.00 87.69 283 GLY A O 1
ATOM 2301 N N . MET A 1 284 ? 20.802 2.422 -10.884 1.00 95.88 284 MET A N 1
ATOM 2302 C CA . MET A 1 284 ? 19.584 2.186 -11.656 1.00 95.88 284 MET A CA 1
ATOM 2303 C C . MET A 1 284 ? 19.723 2.925 -12.991 1.00 95.88 284 MET A C 1
ATOM 2305 O O . MET A 1 284 ? 19.459 4.119 -13.068 1.00 95.88 284 MET A O 1
ATOM 2309 N N . GLN A 1 285 ? 20.193 2.220 -14.019 1.00 96.81 285 GLN A N 1
ATOM 2310 C CA . GLN A 1 285 ? 20.455 2.750 -15.361 1.00 96.81 285 GLN A CA 1
ATOM 2311 C C . GLN A 1 285 ? 20.328 1.655 -16.427 1.00 96.81 285 GLN A C 1
ATOM 2313 O O . GLN A 1 285 ? 20.175 0.480 -16.092 1.00 96.81 285 GLN A O 1
ATOM 2318 N N . ALA A 1 286 ? 20.396 2.043 -17.701 1.00 97.56 286 ALA A N 1
ATOM 2319 C CA . ALA A 1 286 ? 20.449 1.121 -18.833 1.00 97.56 286 ALA A CA 1
ATOM 2320 C C . ALA A 1 286 ? 21.848 0.497 -18.991 1.00 97.56 286 ALA A C 1
ATOM 2322 O O . ALA A 1 286 ? 22.858 1.175 -18.829 1.00 97.56 286 ALA A O 1
ATOM 2323 N N . TYR A 1 287 ? 21.885 -0.790 -19.333 1.00 97.25 287 TYR A N 1
ATOM 2324 C CA . TYR A 1 287 ? 23.088 -1.590 -19.560 1.00 97.25 287 TYR A CA 1
ATOM 2325 C C . TYR A 1 287 ? 23.020 -2.281 -20.923 1.00 97.25 287 TYR A C 1
ATOM 2327 O O . TYR A 1 287 ? 21.941 -2.679 -21.368 1.00 97.25 287 TYR A O 1
ATOM 2335 N N . ASP A 1 288 ? 24.183 -2.495 -21.539 1.00 96.38 288 ASP A N 1
ATOM 2336 C CA . ASP A 1 288 ? 24.304 -3.100 -22.876 1.00 96.38 288 ASP A CA 1
ATOM 2337 C C . ASP A 1 288 ? 24.177 -4.625 -22.875 1.00 96.38 288 ASP A C 1
ATOM 2339 O O . ASP A 1 288 ? 23.915 -5.241 -23.906 1.00 96.38 288 ASP A O 1
ATOM 2343 N N . ASN A 1 289 ? 24.367 -5.259 -21.720 1.00 95.56 289 ASN A N 1
ATOM 2344 C CA . ASN A 1 289 ? 24.324 -6.708 -21.588 1.00 95.56 289 ASN A CA 1
ATOM 2345 C C . ASN A 1 289 ? 23.772 -7.129 -20.222 1.00 95.56 289 ASN A C 1
ATOM 2347 O O . ASN A 1 289 ? 23.852 -6.397 -19.233 1.00 95.56 289 ASN A O 1
ATOM 2351 N N . PHE A 1 290 ? 23.232 -8.345 -20.170 1.00 95.06 290 PHE A N 1
ATOM 2352 C CA . PHE A 1 290 ? 22.662 -8.919 -18.955 1.00 95.06 290 PHE A CA 1
ATOM 2353 C C . PHE A 1 290 ? 23.702 -9.189 -17.864 1.00 95.06 290 PHE A C 1
ATOM 2355 O O . PHE A 1 290 ? 23.391 -9.072 -16.680 1.00 95.06 290 PHE A O 1
ATOM 2362 N N . GLU A 1 291 ? 24.930 -9.526 -18.251 1.00 93.38 291 GLU A N 1
ATOM 2363 C CA . GLU A 1 291 ? 26.014 -9.884 -17.329 1.00 93.38 291 GLU A CA 1
ATOM 2364 C C . GLU A 1 291 ? 26.424 -8.701 -16.437 1.00 93.38 291 GLU A C 1
ATOM 2366 O O . GLU A 1 291 ? 26.838 -8.894 -15.298 1.00 93.38 291 GLU A O 1
ATOM 2371 N N . SER A 1 292 ? 26.229 -7.476 -16.927 1.00 93.38 292 SER A N 1
ATOM 2372 C CA . SER A 1 292 ? 26.486 -6.231 -16.197 1.00 93.38 292 SER A CA 1
ATOM 2373 C C . SER A 1 292 ? 25.362 -5.839 -15.234 1.00 93.38 292 SER A C 1
ATOM 2375 O O . SER A 1 292 ? 25.521 -4.894 -14.459 1.00 93.38 292 SER A O 1
ATOM 2377 N N . LEU A 1 293 ? 24.218 -6.537 -15.256 1.00 92.94 293 LEU A N 1
ATOM 2378 C CA . LEU A 1 293 ? 23.131 -6.238 -14.331 1.00 92.94 293 LEU A CA 1
ATOM 2379 C C . LEU A 1 293 ? 23.511 -6.613 -12.892 1.00 92.94 293 LEU A C 1
ATOM 2381 O O . LEU A 1 293 ? 23.991 -7.726 -12.648 1.00 92.94 293 LEU A O 1
ATOM 2385 N N . PRO A 1 294 ? 23.181 -5.762 -11.902 1.00 89.50 294 PRO A N 1
ATOM 2386 C CA . PRO A 1 294 ? 23.297 -6.114 -10.495 1.00 89.50 294 PRO A CA 1
ATOM 2387 C C . PRO A 1 294 ? 22.601 -7.446 -10.198 1.00 89.50 294 PRO A C 1
ATOM 2389 O O . PRO A 1 294 ? 21.432 -7.650 -10.538 1.00 89.50 294 PRO A O 1
ATOM 2392 N N . ASN A 1 295 ? 23.323 -8.361 -9.549 1.00 86.38 295 ASN A N 1
ATOM 2393 C CA . ASN A 1 295 ? 22.858 -9.713 -9.220 1.00 86.38 295 ASN A CA 1
ATOM 2394 C C . ASN A 1 295 ? 22.409 -10.558 -10.426 1.00 86.38 295 ASN A C 1
ATOM 2396 O O . ASN A 1 295 ? 21.706 -11.547 -10.215 1.00 86.38 295 ASN A O 1
ATOM 2400 N N . ARG A 1 296 ? 22.763 -10.173 -11.665 1.00 90.44 296 ARG A N 1
ATOM 2401 C CA . ARG A 1 296 ? 22.348 -10.851 -12.906 1.00 90.44 296 ARG A CA 1
ATOM 2402 C C . ARG A 1 296 ? 20.825 -11.024 -12.966 1.00 90.44 296 ARG A C 1
ATOM 2404 O O . ARG A 1 296 ? 20.293 -12.101 -13.237 1.00 90.44 296 ARG A O 1
ATOM 2411 N N . ARG A 1 297 ? 20.087 -9.967 -12.605 1.00 90.81 297 ARG A N 1
ATOM 2412 C CA . ARG A 1 297 ? 18.616 -9.961 -12.554 1.00 90.81 297 ARG A CA 1
ATOM 2413 C C . ARG A 1 297 ? 18.057 -8.614 -12.972 1.00 90.81 297 ARG A C 1
ATOM 2415 O O . ARG A 1 297 ? 18.504 -7.564 -12.515 1.00 90.81 297 ARG A O 1
ATOM 2422 N N . GLY A 1 298 ? 17.016 -8.646 -13.794 1.00 94.81 298 GLY A N 1
ATOM 2423 C CA . GLY A 1 298 ? 16.386 -7.418 -14.239 1.00 94.81 298 GLY A CA 1
ATOM 2424 C C . GLY A 1 298 ? 15.360 -7.596 -15.333 1.00 94.81 298 GLY A C 1
ATOM 2425 O O . GLY A 1 298 ? 14.581 -8.550 -15.338 1.00 94.81 298 GLY A O 1
ATOM 2426 N N . TYR A 1 299 ? 15.361 -6.644 -16.249 1.00 97.00 299 TYR A N 1
ATOM 2427 C CA . TYR A 1 299 ? 14.520 -6.617 -17.422 1.00 97.00 299 TYR A CA 1
ATOM 2428 C C . TYR A 1 299 ? 15.380 -6.501 -18.668 1.00 97.00 299 TYR A C 1
ATOM 2430 O O . TYR A 1 299 ? 16.385 -5.798 -18.667 1.00 97.00 299 TYR A O 1
ATOM 2438 N N . GLY A 1 300 ? 14.960 -7.178 -19.727 1.00 97.94 300 GLY A N 1
ATOM 2439 C CA . GLY A 1 300 ? 15.475 -6.968 -21.071 1.00 97.94 300 GLY A CA 1
ATOM 2440 C C . GLY A 1 300 ? 14.378 -6.394 -21.952 1.00 97.94 300 GLY A C 1
ATOM 2441 O O . GLY A 1 300 ? 13.237 -6.862 -21.899 1.00 97.94 300 GLY A O 1
ATOM 2442 N N . VAL A 1 301 ? 14.706 -5.378 -22.741 1.00 98.31 301 VAL A N 1
ATOM 2443 C CA . VAL A 1 301 ? 13.774 -4.708 -23.650 1.00 98.31 301 VAL A CA 1
ATOM 2444 C C . VAL A 1 301 ? 14.170 -5.006 -25.088 1.00 98.31 301 VAL A C 1
ATOM 2446 O O . VAL A 1 301 ? 15.327 -4.845 -25.461 1.00 98.31 301 VAL A O 1
ATOM 2449 N N . VAL A 1 302 ? 13.205 -5.461 -25.885 1.00 98.31 302 VAL A N 1
ATOM 2450 C CA . VAL A 1 302 ? 13.341 -5.634 -27.336 1.00 98.31 302 VAL A CA 1
ATOM 2451 C C . VAL A 1 302 ? 12.508 -4.560 -28.021 1.00 98.31 302 VAL A C 1
ATOM 2453 O O . VAL A 1 302 ? 11.292 -4.504 -27.811 1.00 98.31 302 VAL A O 1
ATOM 2456 N N . PHE A 1 303 ? 13.145 -3.732 -28.841 1.00 98.31 303 PHE A N 1
ATOM 2457 C CA . PHE A 1 303 ? 12.494 -2.702 -29.640 1.00 98.31 303 PHE A CA 1
ATOM 2458 C C . PHE A 1 303 ? 12.039 -3.277 -30.983 1.00 98.31 303 PHE A C 1
ATOM 2460 O O . PHE A 1 303 ? 12.796 -3.926 -31.699 1.00 98.31 303 PHE A O 1
ATOM 2467 N N . LYS A 1 304 ? 10.775 -3.030 -31.323 1.00 97.88 304 LYS A N 1
ATOM 2468 C CA . LYS A 1 304 ? 10.120 -3.485 -32.557 1.00 97.88 304 LYS A CA 1
ATOM 2469 C C . LYS A 1 304 ? 10.046 -2.385 -33.618 1.00 97.88 304 LYS A C 1
ATOM 2471 O O . LYS A 1 304 ? 10.052 -2.688 -34.804 1.00 97.88 304 LYS A O 1
ATOM 2476 N N . LYS A 1 305 ? 9.980 -1.120 -33.190 1.00 96.75 305 LYS A N 1
ATOM 2477 C CA . LYS A 1 305 ? 9.945 0.083 -34.037 1.00 96.75 305 LYS A CA 1
ATOM 2478 C C . LYS A 1 305 ? 10.893 1.134 -33.473 1.00 96.75 305 LYS A C 1
ATOM 2480 O O . LYS A 1 305 ? 11.214 1.097 -32.290 1.00 96.75 305 LYS A O 1
ATOM 2485 N N . GLU A 1 306 ? 11.325 2.076 -34.312 1.00 96.81 306 GLU A N 1
ATOM 2486 C CA . GLU A 1 306 ? 12.068 3.275 -33.882 1.00 96.81 306 GLU A CA 1
ATOM 2487 C C . GLU A 1 306 ? 13.314 2.981 -33.022 1.00 96.81 306 GLU A C 1
ATOM 2489 O O . GLU A 1 306 ? 13.699 3.772 -32.158 1.00 96.81 306 GLU A O 1
ATOM 2494 N N . LYS A 1 307 ? 13.972 1.836 -33.268 1.00 97.25 307 LYS A N 1
ATOM 2495 C CA . LYS A 1 307 ? 15.044 1.281 -32.423 1.00 97.25 307 LYS A CA 1
ATOM 2496 C C . LYS A 1 307 ? 16.112 2.310 -32.057 1.00 97.25 307 LYS A C 1
ATOM 2498 O O . LYS A 1 307 ? 16.429 2.469 -30.884 1.00 97.25 307 LYS A O 1
ATOM 2503 N N . HIS A 1 308 ? 16.643 3.044 -33.035 1.00 97.19 308 HIS A N 1
ATOM 2504 C CA . HIS A 1 308 ? 17.682 4.048 -32.785 1.00 97.19 308 HIS A CA 1
ATOM 2505 C C . HIS A 1 308 ? 17.194 5.190 -31.872 1.00 97.19 308 HIS A C 1
ATOM 2507 O O . HIS A 1 308 ? 17.915 5.622 -30.968 1.00 97.19 308 HIS A O 1
ATOM 2513 N N . LYS A 1 309 ? 15.951 5.654 -32.054 1.00 97.94 309 LYS A N 1
ATOM 2514 C CA . LYS A 1 309 ? 15.371 6.710 -31.216 1.00 97.94 309 LYS A CA 1
ATOM 2515 C C . LYS A 1 309 ? 15.107 6.211 -29.792 1.00 97.94 309 LYS A C 1
ATOM 2517 O O . LYS A 1 309 ? 15.424 6.924 -28.840 1.00 97.94 309 LYS A O 1
ATOM 2522 N N . LEU A 1 310 ? 14.604 4.982 -29.639 1.00 98.00 310 LEU A N 1
ATOM 2523 C CA . LEU A 1 310 ? 14.365 4.358 -28.334 1.00 98.00 310 LEU A CA 1
ATOM 2524 C C . LEU A 1 310 ? 15.667 4.048 -27.582 1.00 98.00 310 LEU A C 1
ATOM 2526 O O . LEU A 1 310 ? 15.746 4.309 -26.386 1.00 98.00 310 LEU A O 1
ATOM 2530 N N . MET A 1 311 ? 16.727 3.617 -28.272 1.00 98.00 311 MET A N 1
ATOM 2531 C CA . MET A 1 311 ? 18.067 3.513 -27.677 1.00 98.00 311 MET A CA 1
ATOM 2532 C C . MET A 1 311 ? 18.524 4.872 -27.127 1.00 98.00 311 MET A C 1
ATOM 2534 O O . MET A 1 311 ? 18.901 4.987 -25.962 1.00 98.00 311 MET A O 1
ATOM 2538 N N . LYS A 1 312 ? 18.418 5.949 -27.920 1.00 97.81 312 LYS A N 1
ATOM 2539 C CA . LYS A 1 312 ? 18.770 7.302 -27.452 1.00 97.81 312 LYS A CA 1
ATOM 2540 C C . LYS A 1 312 ? 17.931 7.729 -26.241 1.00 97.81 312 LYS A C 1
ATOM 2542 O O . LYS A 1 312 ? 18.469 8.353 -25.329 1.00 97.81 312 LYS A O 1
ATOM 2547 N N . LEU A 1 313 ? 16.639 7.401 -26.222 1.00 97.94 313 LEU A N 1
ATOM 2548 C CA . LEU A 1 313 ? 15.751 7.665 -25.090 1.00 97.94 313 LEU A CA 1
ATOM 2549 C C . LEU A 1 313 ? 16.246 6.948 -23.818 1.00 97.94 313 LEU A C 1
ATOM 2551 O O . LEU A 1 313 ? 16.466 7.607 -22.801 1.00 97.94 313 LEU A O 1
ATOM 2555 N N . PHE A 1 314 ? 16.493 5.637 -23.896 1.00 98.19 314 PHE A N 1
ATOM 2556 C CA . PHE A 1 314 ? 16.852 4.789 -22.751 1.00 98.19 314 PHE A CA 1
ATOM 2557 C C . PHE A 1 314 ? 18.198 5.135 -22.119 1.00 98.19 314 PHE A C 1
ATOM 2559 O O . PHE A 1 314 ? 18.295 5.125 -20.894 1.00 98.19 314 PHE A O 1
ATOM 2566 N N . TYR A 1 315 ? 19.211 5.453 -22.928 1.00 97.56 315 TYR A N 1
ATOM 2567 C CA . TYR A 1 315 ? 20.564 5.709 -22.424 1.00 97.56 315 TYR A CA 1
ATOM 2568 C C . TYR A 1 315 ? 20.858 7.178 -22.130 1.00 97.56 315 TYR A C 1
ATOM 2570 O O . TYR A 1 315 ? 21.736 7.462 -21.323 1.00 97.56 315 TYR A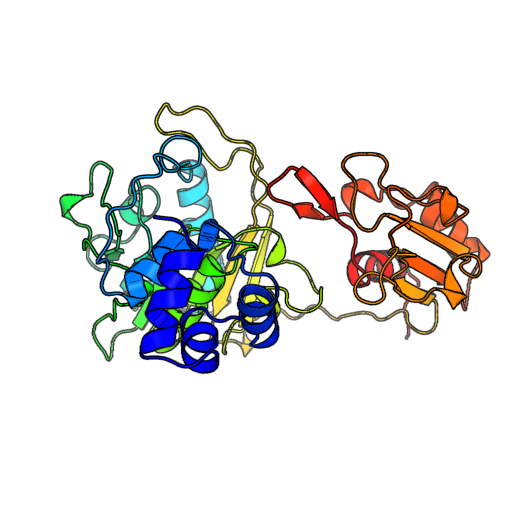 O 1
ATOM 2578 N N . LYS A 1 316 ? 20.187 8.123 -22.807 1.00 96.38 316 LYS A N 1
ATOM 2579 C CA . LYS A 1 316 ? 20.571 9.548 -22.742 1.00 96.38 316 LYS A CA 1
ATOM 2580 C C . LYS A 1 316 ? 19.512 10.470 -22.154 1.00 96.38 316 LYS A C 1
ATOM 2582 O O . LYS A 1 316 ? 19.852 11.587 -21.784 1.00 96.38 316 LYS A O 1
ATOM 2587 N N . LYS A 1 317 ? 18.240 10.063 -22.131 1.00 96.88 317 LYS A N 1
ATOM 2588 C CA . LYS A 1 317 ? 17.138 10.949 -21.718 1.00 96.88 317 LYS A CA 1
ATOM 2589 C C . LYS A 1 317 ? 16.464 10.509 -20.424 1.00 96.88 317 LYS A C 1
ATOM 2591 O O . LYS A 1 317 ? 16.111 11.363 -19.618 1.00 96.88 317 LYS A O 1
ATOM 2596 N N . ILE A 1 318 ? 16.267 9.207 -20.226 1.00 97.69 318 ILE A N 1
ATOM 2597 C CA . ILE A 1 318 ? 15.566 8.698 -19.045 1.00 97.69 318 ILE A CA 1
ATOM 2598 C C . ILE A 1 318 ? 16.506 8.686 -17.837 1.00 97.69 318 ILE A C 1
ATOM 2600 O O . ILE A 1 318 ? 17.568 8.066 -17.865 1.00 97.69 318 ILE A O 1
ATOM 2604 N N . ASN A 1 319 ? 16.077 9.315 -16.741 1.00 96.75 319 ASN A N 1
ATOM 2605 C CA . ASN A 1 319 ? 16.706 9.142 -15.436 1.00 96.75 319 ASN A CA 1
ATOM 2606 C C . ASN A 1 319 ? 16.035 7.970 -14.700 1.00 96.75 319 ASN A C 1
ATOM 2608 O O . ASN A 1 319 ? 15.007 8.135 -14.041 1.00 96.75 319 ASN A O 1
ATOM 2612 N N . TRP A 1 320 ? 16.621 6.781 -14.821 1.00 96.94 320 TRP A N 1
ATOM 2613 C CA . TRP A 1 320 ? 16.046 5.546 -14.285 1.00 96.94 320 TRP A CA 1
ATOM 2614 C C . TRP A 1 320 ? 15.997 5.490 -12.750 1.00 96.94 320 TRP A C 1
ATOM 2616 O O . TRP A 1 320 ? 15.112 4.828 -12.206 1.00 96.94 320 TRP A O 1
ATOM 2626 N N . GLU A 1 321 ? 16.864 6.220 -12.043 1.00 94.81 321 GLU A N 1
ATOM 2627 C CA . GLU A 1 321 ? 16.785 6.369 -10.582 1.00 94.81 321 GLU A CA 1
ATOM 2628 C C . GLU A 1 321 ? 15.518 7.119 -10.159 1.00 94.81 321 GLU A C 1
ATOM 2630 O O . GLU A 1 321 ? 14.854 6.713 -9.207 1.00 94.81 321 GLU A O 1
ATOM 2635 N N . LYS A 1 322 ? 15.131 8.166 -10.902 1.00 92.81 322 LYS A N 1
ATOM 2636 C CA . LYS A 1 322 ? 13.880 8.907 -10.660 1.00 92.81 322 LYS A CA 1
ATOM 2637 C C . LYS A 1 322 ? 12.634 8.122 -11.073 1.00 92.81 322 LYS A C 1
ATOM 2639 O O . LYS A 1 322 ? 11.582 8.284 -10.454 1.00 92.81 322 LYS A O 1
ATOM 2644 N N . VAL A 1 323 ? 12.745 7.291 -12.111 1.00 94.31 323 VAL A N 1
ATOM 2645 C CA . VAL A 1 323 ? 11.648 6.435 -12.596 1.00 94.31 323 VAL A CA 1
ATOM 2646 C C . VAL A 1 323 ? 11.363 5.290 -11.626 1.00 94.31 323 VAL A C 1
ATOM 2648 O O . VAL A 1 323 ? 10.205 4.928 -11.415 1.00 94.31 323 VAL A O 1
ATOM 2651 N N . ALA A 1 324 ? 12.401 4.707 -11.028 1.00 93.00 324 ALA A N 1
ATOM 2652 C CA . ALA A 1 324 ? 12.244 3.627 -10.069 1.00 93.00 324 ALA A CA 1
ATOM 2653 C C . ALA A 1 324 ? 11.458 4.072 -8.827 1.00 93.00 324 ALA A C 1
ATOM 2655 O O . ALA A 1 324 ? 11.591 5.191 -8.327 1.00 93.00 324 ALA A O 1
ATOM 2656 N N . PHE A 1 325 ? 10.644 3.166 -8.281 1.00 89.75 325 PHE A N 1
ATOM 2657 C CA . PHE A 1 325 ? 10.034 3.401 -6.976 1.00 89.75 325 PHE A CA 1
ATOM 2658 C C . PHE A 1 325 ? 10.974 2.916 -5.871 1.00 89.75 325 PHE A C 1
ATOM 2660 O O . PHE A 1 325 ? 11.628 1.877 -6.001 1.00 89.75 325 PHE A O 1
ATOM 2667 N N . ILE A 1 326 ? 11.026 3.664 -4.773 1.00 89.19 326 ILE A N 1
ATOM 2668 C CA . ILE A 1 326 ? 11.852 3.333 -3.614 1.00 89.19 326 ILE A CA 1
ATOM 2669 C C . ILE A 1 326 ? 11.022 2.465 -2.667 1.00 89.19 326 ILE A C 1
ATOM 2671 O O . ILE A 1 326 ? 9.891 2.822 -2.340 1.00 89.19 326 ILE A O 1
ATOM 2675 N N . SER A 1 327 ? 11.542 1.311 -2.250 1.00 86.38 327 SER A N 1
ATOM 2676 C CA . SER A 1 327 ? 10.931 0.507 -1.186 1.00 86.38 327 SER A CA 1
ATOM 2677 C C . SER A 1 327 ? 11.234 1.089 0.194 1.00 86.38 327 SER A C 1
ATOM 2679 O O . SER A 1 327 ? 12.107 1.936 0.345 1.00 86.38 327 SER A O 1
ATOM 2681 N N . THR A 1 328 ? 10.531 0.617 1.225 1.00 79.75 328 THR A N 1
ATOM 2682 C CA . THR A 1 328 ? 10.706 1.093 2.610 1.00 79.75 328 THR A CA 1
ATOM 2683 C C . THR A 1 328 ? 12.154 1.004 3.100 1.00 79.75 328 THR A C 1
ATOM 2685 O O . THR A 1 328 ? 12.592 1.864 3.844 1.00 79.75 328 THR A O 1
ATOM 2688 N N . ASN A 1 329 ? 12.920 0.017 2.627 1.00 82.12 329 ASN A N 1
ATOM 2689 C CA . ASN A 1 329 ? 14.341 -0.162 2.942 1.00 82.12 329 ASN A CA 1
ATOM 2690 C C . ASN A 1 329 ? 15.306 0.652 2.050 1.00 82.12 329 ASN A C 1
ATOM 2692 O O . ASN A 1 329 ? 16.497 0.363 2.034 1.00 82.12 329 ASN A O 1
ATOM 2696 N N . GLY A 1 330 ? 14.807 1.580 1.231 1.00 85.19 330 GLY A N 1
ATOM 2697 C CA . GLY A 1 330 ? 15.631 2.432 0.369 1.00 85.19 330 GLY A CA 1
ATOM 2698 C C . GLY A 1 330 ? 16.036 1.830 -0.983 1.00 85.19 330 GLY A C 1
ATOM 2699 O O . GLY A 1 330 ? 16.635 2.533 -1.791 1.00 85.19 330 GLY A O 1
ATOM 2700 N N . ALA A 1 331 ? 15.704 0.570 -1.287 1.00 91.25 331 ALA A N 1
ATOM 2701 C CA . ALA A 1 331 ? 16.056 -0.013 -2.584 1.00 91.25 331 ALA A CA 1
ATOM 2702 C C . ALA A 1 331 ? 15.221 0.582 -3.735 1.00 91.25 331 ALA A C 1
ATOM 2704 O O . ALA A 1 331 ? 13.998 0.718 -3.641 1.00 91.25 331 ALA A O 1
ATOM 2705 N N . LEU A 1 332 ? 15.873 0.868 -4.861 1.00 93.50 332 LEU A N 1
ATOM 2706 C CA . LEU A 1 332 ? 15.234 1.282 -6.106 1.00 93.50 332 LEU A CA 1
ATOM 2707 C C . LEU A 1 332 ? 14.693 0.056 -6.830 1.00 93.50 332 LEU A C 1
ATOM 2709 O O . LEU A 1 332 ? 15.379 -0.957 -6.961 1.00 93.50 332 LEU A O 1
ATOM 2713 N N . ASN A 1 333 ? 13.461 0.143 -7.319 1.00 93.06 333 ASN A N 1
ATOM 2714 C CA . ASN A 1 333 ? 12.769 -0.955 -7.972 1.00 93.06 333 ASN A CA 1
ATOM 2715 C C . ASN A 1 333 ? 12.151 -0.511 -9.301 1.00 93.06 333 ASN A C 1
ATOM 2717 O O . ASN A 1 333 ? 11.313 0.391 -9.333 1.00 93.06 333 ASN A O 1
ATOM 2721 N N . LEU A 1 334 ? 12.490 -1.219 -10.381 1.00 94.00 334 LEU A N 1
ATOM 2722 C CA . LEU A 1 334 ? 11.807 -1.091 -11.667 1.00 94.00 334 LEU A CA 1
ATOM 2723 C C . LEU A 1 334 ? 10.771 -2.192 -11.868 1.00 94.00 334 LEU A C 1
ATOM 2725 O O . LEU A 1 334 ? 10.832 -3.295 -11.303 1.00 94.00 334 LEU A O 1
ATOM 2729 N N . ARG A 1 335 ? 9.787 -1.876 -12.700 1.00 92.00 335 ARG A N 1
ATOM 2730 C CA . ARG A 1 335 ? 8.693 -2.753 -13.107 1.00 92.00 335 ARG A CA 1
ATOM 2731 C C . ARG A 1 335 ? 8.415 -2.536 -14.589 1.00 92.00 335 ARG A C 1
ATOM 2733 O O . ARG A 1 335 ? 8.806 -1.520 -15.157 1.00 92.00 335 ARG A O 1
ATOM 2740 N N . THR A 1 336 ? 7.787 -3.523 -15.217 1.00 93.38 336 THR A N 1
ATOM 2741 C CA . THR A 1 336 ? 7.513 -3.498 -16.658 1.00 93.38 336 THR A CA 1
ATOM 2742 C C . THR A 1 336 ? 6.692 -2.281 -17.073 1.00 93.38 336 THR A C 1
ATOM 2744 O O . THR A 1 336 ? 7.028 -1.650 -18.062 1.00 93.38 336 THR A O 1
ATOM 2747 N N . ASP A 1 337 ? 5.664 -1.929 -16.311 1.00 91.25 337 ASP A N 1
ATOM 2748 C CA . ASP A 1 337 ? 4.860 -0.720 -16.511 1.00 91.25 337 ASP A CA 1
ATOM 2749 C C . ASP A 1 337 ? 5.697 0.557 -16.424 1.00 91.25 337 ASP A C 1
ATOM 2751 O O . ASP A 1 337 ? 5.613 1.374 -17.325 1.00 91.25 337 ASP A O 1
ATOM 2755 N N . LEU A 1 338 ? 6.566 0.704 -15.420 1.00 94.00 338 LEU A N 1
ATOM 2756 C CA . LEU A 1 338 ? 7.430 1.884 -15.305 1.00 94.00 338 LEU A CA 1
ATOM 2757 C C . LEU A 1 338 ? 8.324 2.048 -16.540 1.00 94.00 338 LEU A C 1
ATOM 2759 O O . LEU A 1 338 ? 8.496 3.155 -17.032 1.00 94.00 338 LEU A O 1
ATOM 2763 N N . ILE A 1 339 ? 8.844 0.942 -17.075 1.00 96.50 339 ILE A N 1
ATOM 2764 C CA . ILE A 1 339 ? 9.655 0.943 -18.300 1.00 96.50 339 ILE A CA 1
ATOM 2765 C C . ILE A 1 339 ? 8.805 1.323 -19.521 1.00 96.50 339 ILE A C 1
ATOM 2767 O O . ILE A 1 339 ? 9.217 2.160 -20.321 1.00 96.50 339 ILE A O 1
ATOM 2771 N N . MET A 1 340 ? 7.621 0.724 -19.666 1.00 95.69 340 MET A N 1
ATOM 2772 C CA . MET A 1 340 ? 6.723 0.978 -20.799 1.00 95.69 340 MET A CA 1
ATOM 2773 C C . MET A 1 340 ? 6.154 2.405 -20.773 1.00 95.69 340 MET A C 1
ATOM 2775 O O . MET A 1 340 ? 6.062 3.037 -21.823 1.00 95.69 340 MET A O 1
ATOM 2779 N N . ASN A 1 341 ? 5.870 2.954 -19.590 1.00 94.69 341 ASN A N 1
ATOM 2780 C CA . ASN A 1 341 ? 5.391 4.325 -19.417 1.00 94.69 341 ASN A CA 1
ATOM 2781 C C . ASN A 1 341 ? 6.414 5.348 -19.924 1.00 94.69 341 ASN A C 1
ATOM 2783 O O . ASN A 1 341 ? 6.037 6.323 -20.563 1.00 94.69 341 ASN A O 1
ATOM 2787 N N . GLN A 1 342 ? 7.715 5.109 -19.726 1.00 97.00 342 GLN A N 1
ATOM 2788 C CA . GLN A 1 342 ? 8.747 6.008 -20.257 1.00 97.00 342 GLN A CA 1
ATOM 2789 C C . GLN A 1 342 ? 8.807 6.007 -21.791 1.00 97.00 342 GLN A C 1
ATOM 2791 O O . GLN A 1 342 ? 9.150 7.020 -22.399 1.00 97.00 342 GLN A O 1
ATOM 2796 N N . ILE A 1 343 ? 8.439 4.896 -22.436 1.00 97.06 343 ILE A N 1
ATOM 2797 C CA . ILE A 1 343 ? 8.305 4.830 -23.898 1.00 97.06 343 ILE A CA 1
ATOM 2798 C C . ILE A 1 343 ? 7.118 5.698 -24.343 1.00 97.06 343 ILE A C 1
ATOM 2800 O O . ILE A 1 343 ? 7.276 6.535 -25.233 1.00 97.06 343 ILE A O 1
ATOM 2804 N N . THR A 1 344 ? 5.967 5.575 -23.670 1.00 96.31 344 THR A N 1
ATOM 2805 C CA . THR A 1 344 ? 4.775 6.379 -23.985 1.00 96.31 344 THR A CA 1
ATOM 2806 C C . THR A 1 344 ? 4.972 7.870 -23.691 1.00 96.31 344 THR A C 1
ATOM 2808 O O . THR A 1 344 ? 4.594 8.705 -24.509 1.00 96.31 344 THR A O 1
ATOM 2811 N N . GLU A 1 345 ? 5.625 8.222 -22.577 1.00 94.75 345 GLU A N 1
ATOM 2812 C CA . GLU A 1 345 ? 5.981 9.605 -22.212 1.00 94.75 345 GLU A CA 1
ATOM 2813 C C . GLU A 1 345 ? 7.004 10.204 -23.186 1.00 94.75 345 GLU A C 1
ATOM 2815 O O . GLU A 1 345 ? 6.988 11.402 -23.456 1.00 94.75 345 GLU A O 1
ATOM 2820 N N . GLY A 1 346 ? 7.856 9.361 -23.776 1.00 94.50 346 GLY A N 1
ATOM 2821 C CA . GLY A 1 346 ? 8.763 9.736 -24.856 1.00 94.50 346 GLY A CA 1
ATOM 2822 C C . GLY A 1 346 ? 8.077 10.003 -26.202 1.00 94.50 346 GLY A C 1
ATOM 2823 O O . GLY A 1 346 ? 8.779 10.345 -27.154 1.00 94.50 346 GLY A O 1
ATOM 2824 N N . GLY A 1 347 ? 6.750 9.845 -26.292 1.00 95.50 347 GLY A N 1
ATOM 2825 C CA . GLY A 1 347 ? 5.958 10.056 -27.506 1.00 95.50 347 GLY A CA 1
ATOM 2826 C C . GLY A 1 347 ? 5.809 8.819 -28.396 1.00 95.50 347 GLY A C 1
ATOM 2827 O O . GLY A 1 347 ? 5.381 8.951 -29.536 1.00 95.50 347 GLY A O 1
ATOM 2828 N N . TYR A 1 348 ? 6.161 7.629 -27.902 1.00 96.44 348 TYR A N 1
ATOM 2829 C CA . TYR A 1 348 ? 6.063 6.375 -28.650 1.00 96.44 348 TYR A CA 1
ATOM 2830 C C . TYR A 1 348 ? 4.941 5.522 -28.058 1.00 96.44 348 TYR A C 1
ATOM 2832 O O . TYR A 1 348 ? 5.141 4.781 -27.097 1.00 96.44 348 TYR A O 1
ATOM 2840 N N . TYR A 1 349 ? 3.738 5.653 -28.595 1.00 95.62 349 TYR A N 1
ATOM 2841 C CA . TYR A 1 349 ? 2.572 4.903 -28.144 1.00 95.62 349 TYR A CA 1
ATOM 2842 C C . TYR A 1 349 ? 1.751 4.449 -29.343 1.00 95.62 349 TYR A C 1
ATOM 2844 O O . TYR A 1 349 ? 1.870 4.999 -30.433 1.00 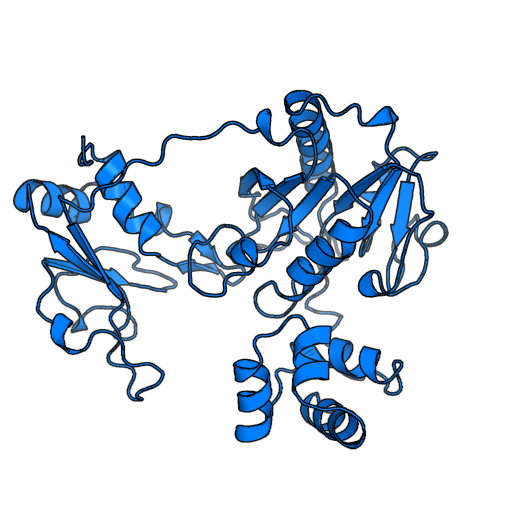95.62 349 TYR A O 1
ATOM 2852 N N . ASP A 1 350 ? 0.993 3.384 -29.137 1.00 93.06 350 ASP A N 1
ATOM 2853 C CA . ASP A 1 350 ? 0.066 2.854 -30.122 1.00 93.06 350 ASP A CA 1
ATOM 2854 C C . ASP A 1 350 ? -1.086 3.860 -30.290 1.00 93.06 350 ASP A C 1
ATOM 2856 O O . ASP A 1 350 ? -1.551 4.413 -29.289 1.00 93.06 350 ASP A O 1
ATOM 2860 N N . GLU A 1 351 ? -1.459 4.135 -31.544 1.00 82.19 351 GLU A N 1
ATOM 2861 C CA . GLU A 1 351 ? -2.582 5.019 -31.901 1.00 82.19 351 GLU A CA 1
ATOM 2862 C C . GLU A 1 351 ? -3.936 4.464 -31.455 1.00 82.19 351 GLU A C 1
ATOM 2864 O O . GLU A 1 351 ? -4.107 3.218 -31.473 1.00 82.19 351 GLU A O 1
#

Radius of gyration: 22.43 Å; chains: 1; bounding box: 53×47×62 Å